Protein 9QJZ (pdb70)

Organism: Homo sapiens (NCBI:txid9606)

Nearest PDB structures (foldseek):
  3twx-assembly1_A  TM=1.002E+00  e=2.783E-23  Homo sapiens
  3twr-assembly4_D  TM=9.980E-01  e=2.783E-23  Homo sapiens
  3twq-assembly1_A  TM=9.779E-01  e=4.372E-23  Homo sapiens
  3twt-assembly2_B  TM=1.003E+00  e=2.180E-22  Homo sapiens
  5gp7-assembly1_A  TM=9.920E-01  e=3.927E-17  Homo sapiens

Sequence (334 aa):
NSEADRQLLEAAKAGDVETVKKLCTVQSVNCRDIEGRQSTPLHFAAGYNRVSVVEYLLQHGADVHAKDKGGLVPLHNACSYGHYEVAELLVKHGAVVNVADLWKFTPLHEAAAKGKYEICKLLLQHGADPTKKNRDGNTPLDLVKDGDTDIQDLLRRGDAALSEADRQLLEAAKAGDVETVKKLCTVQSVNCRDIEGRQSTPLHFAAGYNRVSVVEYLLQQHGADVHAKDKGGLVPLHNACSYGHYEVAELLVKHGAVVNVADLWKFTPLHEAAAKGKYEICKLLLQHGADPTKKNRDGNTPLDLVKDGDTDIQDLLRTQRGEPEGGQRGEPEGGQ

B-factor: mean 39.59, std 13.88, range [14.15, 113.97]

Secondary structure (DSSP, 8-state):
--HHHHHHHHHHHHT-HHHHHHH--TTTTT---TTTT---HHHHHHHTT-HHHHHHHHHTT--TT---TTS--HHHHHHHTT-HHHHHHHHHTT--TT---TT---HHHHHHHHT-HHHHHHHHHTT--TT---TTS--TGGGPPTT-HHHHHHHHTPPP-/-HHHHHHHHHHHHT-HHHHHHH--TTTTT---TTTT---HHHHHHHTT-HHHHHHHHHTT--TT---TTS--HHHHHHHTT-HHHHHHHHHTT--TT---TT---HHHHHHHHT-HHHHHHHHHTT--TT---TTS--HHHHPPTT-HHHHHHT-/------S--/-----S---

Solvent-accessible surface area: 14772 Å² total

Structure (mmCIF, N/CA/C/O backbone):
data_9QJZ
#
_entry.id   9QJZ
#
_cell.length_a   118.957
_cell.length_b   118.957
_cell.length_c   48.322
_cell.angle_alpha   90.000
_cell.angle_beta   90.000
_cell.angle_gamma   120.000
#
_symmetry.space_group_name_H-M   'P 65'
#
loop_
_entity.id
_entity.type
_entity.pdbx_description
1 polymer 'Poly [ADP-ribose] polymerase tankyrase-2'
2 polymer 'Mediator of DNA damage checkpoint protein 1'
3 water water
#
loop_
_atom_site.group_PDB
_atom_site.id
_atom_site.type_symbol
_atom_site.label_atom_id
_atom_site.label_alt_id
_atom_site.label_comp_id
_atom_site.label_asym_id
_atom_site.label_entity_id
_atom_site.label_seq_id
_atom_site.pdbx_PDB_ins_code
_atom_site.Cartn_x
_atom_site.Cartn_y
_atom_site.Cartn_z
_atom_site.occupancy
_atom_site.B_iso_or_equiv
_atom_site.auth_seq_id
_atom_site.auth_comp_id
_atom_site.auth_asym_id
_atom_site.auth_atom_id
_atom_site.pdbx_PDB_model_num
ATOM 1 N N . ASN A 1 7 ? -36.66107 8.75553 -8.97869 1.000 70.50399 489 ASN A N 1
ATOM 2 C CA . ASN A 1 7 ? -36.72905 7.43567 -8.35236 1.000 84.81538 489 ASN A CA 1
ATOM 3 C C . ASN A 1 7 ? -37.47092 6.44984 -9.26665 1.000 75.98290 489 ASN A C 1
ATOM 4 O O . ASN A 1 7 ? -37.12087 6.32574 -10.44469 1.000 77.95822 489 ASN A O 1
ATOM 9 N N . SER A 1 8 ? -38.48349 5.76137 -8.73320 1.000 66.84827 490 SER A N 1
ATOM 10 C CA . SER A 1 8 ? -39.19147 4.73388 -9.48792 1.000 46.70760 490 SER A CA 1
ATOM 11 C C . SER A 1 8 ? -39.82116 5.31529 -10.75654 1.000 59.73234 490 SER A C 1
ATOM 12 O O . SER A 1 8 ? -40.01240 6.52800 -10.89507 1.000 60.24136 490 SER A O 1
ATOM 15 N N . GLU A 1 9 ? -40.16615 4.41966 -11.68660 1.000 49.03153 491 GLU A N 1
ATOM 16 C CA . GLU A 1 9 ? -40.63299 4.85821 -12.99872 1.000 45.47794 491 GLU A CA 1
ATOM 17 C C . GLU A 1 9 ? -42.03582 5.44672 -12.92519 1.000 42.36271 491 GLU A C 1
ATOM 18 O O . GLU A 1 9 ? -42.28599 6.53748 -13.45018 1.000 38.63284 491 GLU A O 1
ATOM 21 N N . ALA A 1 10 ? -42.97322 4.73175 -12.29833 1.000 47.45719 492 ALA A N 1
ATOM 22 C CA . ALA A 1 10 ? -44.34250 5.23187 -12.20531 1.000 42.93481 492 ALA A CA 1
ATOM 23 C C . ALA A 1 10 ? -44.45085 6.46589 -11.31682 1.000 44.54360 492 ALA A C 1
ATOM 24 O O . ALA A 1 10 ? -45.40131 7.24365 -11.46319 1.000 50.65126 492 ALA A O 1
ATOM 26 N N . ASP A 1 11 ? -43.50064 6.67355 -10.40792 1.000 34.32124 493 ASP A N 1
ATOM 27 C CA . ASP A 1 11 ? -43.54933 7.87574 -9.58683 1.000 44.28389 493 ASP A CA 1
ATOM 28 C C . ASP A 1 11 ? -43.11148 9.09928 -10.38511 1.000 39.70786 493 ASP A C 1
ATOM 29 O O . ASP A 1 11 ? -43.73137 10.16225 -10.27995 1.000 39.20796 493 ASP A O 1
ATOM 34 N N . ARG A 1 12 ? -42.05234 8.96342 -11.18975 1.000 45.21514 494 ARG A N 1
ATOM 35 C CA . ARG A 1 12 ? -41.60817 10.05391 -12.05761 1.000 32.41346 494 ARG A CA 1
ATOM 36 C C . ARG A 1 12 ? -42.69062 10.45109 -13.05631 1.000 39.83686 494 ARG A C 1
ATOM 37 O O . ARG A 1 12 ? -42.87523 11.63966 -13.34788 1.000 43.33921 494 ARG A O 1
ATOM 45 N N . GLN A 1 13 ? -43.39455 9.46491 -13.61814 1.000 37.79985 495 GLN A N 1
ATOM 46 C CA . GLN A 1 13 ? -44.43297 9.76102 -14.59684 1.000 33.55936 495 GLN A CA 1
ATOM 47 C C . GLN A 1 13 ? -45.63467 10.42042 -13.94090 1.000 38.99578 495 GLN A C 1
ATOM 48 O O . GLN A 1 13 ? -46.29603 11.26191 -14.56362 1.000 35.80265 495 GLN A O 1
ATOM 54 N N . LEU A 1 14 ? -45.93235 10.04300 -12.69102 1.000 36.47868 496 LEU A N 1
ATOM 55 C CA . LEU A 1 14 ? -47.01019 10.69045 -11.95197 1.000 32.56607 496 LEU A CA 1
ATOM 56 C C . LEU A 1 14 ? -46.65192 12.13921 -11.65663 1.000 30.14932 496 LEU A C 1
ATOM 57 O O . LEU A 1 14 ? -47.48285 13.03327 -11.82403 1.000 26.49759 496 LEU A O 1
ATOM 62 N N . LEU A 1 15 ? -45.41126 12.38132 -11.22184 1.000 28.98069 497 LEU A N 1
ATOM 63 C CA . LEU A 1 15 ? -44.93122 13.74074 -10.99453 1.000 32.00663 497 LEU A CA 1
ATOM 64 C C . LEU A 1 15 ? -44.96779 14.56482 -12.27257 1.000 39.70494 497 LEU A C 1
ATOM 65 O O . LEU A 1 15 ? -45.35855 15.74150 -12.25595 1.000 35.90090 497 LEU A O 1
ATOM 70 N N . GLU A 1 16 ? -44.57437 13.96053 -13.39558 1.000 35.30508 498 GLU A N 1
ATOM 71 C CA . GLU A 1 16 ? -44.56806 14.69063 -14.65515 1.000 33.02851 498 GLU A CA 1
ATOM 72 C C . GLU A 1 16 ? -45.98454 14.92928 -15.15598 1.000 32.56033 498 GLU A C 1
ATOM 73 O O . GLU A 1 16 ? -46.28899 15.99941 -15.69777 1.000 32.27520 498 GLU A O 1
ATOM 79 N N . ALA A 1 17 ? -46.86595 13.94735 -14.97799 1.000 30.97549 499 ALA A N 1
ATOM 80 C CA . ALA A 1 17 ? -48.24943 14.12726 -15.39029 1.000 29.53484 499 ALA A CA 1
ATOM 81 C C . ALA A 1 17 ? -48.94109 15.19195 -14.55210 1.000 36.21815 499 ALA A C 1
ATOM 82 O O . ALA A 1 17 ? -49.80716 15.91338 -15.05882 1.000 32.64433 499 ALA A O 1
ATOM 84 N N . ALA A 1 18 ? -48.57681 15.30274 -13.27097 1.000 36.19527 500 ALA A N 1
ATOM 85 C CA . ALA A 1 18 ? -49.12632 16.36582 -12.43853 1.000 29.77188 500 ALA A CA 1
ATOM 86 C C . ALA A 1 18 ? -48.65241 17.73372 -12.91073 1.000 31.73511 500 ALA A C 1
ATOM 87 O O . ALA A 1 18 ? -49.45609 18.66320 -13.04779 1.000 35.68739 500 ALA A O 1
ATOM 89 N N . LYS A 1 19 ? -47.35844 17.85880 -13.20791 1.000 30.13768 501 LYS A N 1
ATOM 90 C CA . LYS A 1 19 ? -46.82355 19.11531 -13.71992 1.000 30.34642 501 LYS A CA 1
ATOM 91 C C . LYS A 1 19 ? -47.50924 19.52089 -15.01421 1.000 37.77660 501 LYS A C 1
ATOM 92 O O . LYS A 1 19 ? -47.86624 20.69177 -15.20037 1.000 33.49800 501 LYS A O 1
ATOM 98 N N . ALA A 1 20 ? -47.76303 18.55380 -15.89021 1.000 37.65719 502 ALA A N 1
ATOM 99 C CA . ALA A 1 20 ? -48.28524 18.83335 -17.21618 1.000 28.30664 502 ALA A CA 1
ATOM 100 C C . ALA A 1 20 ? -49.79541 19.01093 -17.23990 1.000 33.09240 502 ALA A C 1
ATOM 101 O O . ALA A 1 20 ? -50.34048 19.37413 -18.29016 1.000 31.66806 502 ALA A O 1
ATOM 103 N N . GLY A 1 21 ? -50.48482 18.75797 -16.12688 1.000 34.96540 503 GLY A N 1
ATOM 104 C CA . GLY A 1 21 ? -51.93525 18.80737 -16.14015 1.000 29.81431 503 GLY A CA 1
ATOM 105 C C . GLY A 1 21 ? -52.58584 17.63603 -16.84797 1.000 39.28901 503 GLY A C 1
ATOM 106 O O . GLY A 1 21 ? -53.77017 17.70900 -17.19795 1.000 29.77071 503 GLY A O 1
ATOM 107 N N . ASP A 1 22 ? -51.83956 16.54664 -17.05459 1.000 36.85031 504 ASP A N 1
ATOM 108 C CA . ASP A 1 22 ? -52.31433 15.35441 -17.75770 1.000 29.04319 504 ASP A CA 1
ATOM 109 C C . ASP A 1 22 ? -53.12720 14.50341 -16.78738 1.000 32.86631 504 ASP A C 1
ATOM 110 O O . ASP A 1 22 ? -52.67708 13.46637 -16.29272 1.000 38.72155 504 ASP A O 1
ATOM 115 N N . VAL A 1 23 ? -54.37253 14.92922 -16.55894 1.000 30.84227 505 VAL A N 1
ATOM 116 C CA . VAL A 1 23 ? -55.19585 14.32524 -15.51203 1.000 28.48997 505 VAL A CA 1
ATOM 117 C C . VAL A 1 23 ? -55.43838 12.83701 -15.78298 1.000 29.34739 505 VAL A C 1
ATOM 118 O O . VAL A 1 23 ? -55.51121 12.02941 -14.84906 1.000 36.33913 505 VAL A O 1
ATOM 122 N N . GLU A 1 24 ? -55.57772 12.44252 -17.05149 1.000 34.22455 506 GLU A N 1
ATOM 123 C CA . GLU A 1 24 ? -55.90216 11.04177 -17.32560 1.000 33.06844 506 GLU A CA 1
ATOM 124 C C . GLU A 1 24 ? -54.77504 10.12124 -16.87560 1.000 28.55878 506 GLU A C 1
ATOM 125 O O . GLU A 1 24 ? -55.02428 9.08374 -16.24983 1.000 33.51990 506 GLU A O 1
ATOM 131 N N . THR A 1 25 ? -53.52759 10.48614 -17.17316 1.000 26.04653 507 THR A N 1
ATOM 132 C CA . THR A 1 25 ? -52.40520 9.67906 -16.70668 1.000 32.55553 507 THR A CA 1
ATOM 133 C C . THR A 1 25 ? -52.28198 9.70511 -15.18975 1.000 34.00478 507 THR A C 1
ATOM 134 O O . THR A 1 25 ? -51.94429 8.68020 -14.58443 1.000 26.36123 507 THR A O 1
ATOM 138 N N . VAL A 1 26 ? -52.58771 10.84168 -14.55616 1.000 28.06102 508 VAL A N 1
ATOM 139 C CA . VAL A 1 26 ? -52.63387 10.87369 -13.10083 1.000 21.14218 508 VAL A CA 1
ATOM 140 C C . VAL A 1 26 ? -53.64521 9.86308 -12.58213 1.000 26.30070 508 VAL A C 1
ATOM 141 O O . VAL A 1 26 ? -53.35442 9.08353 -11.66625 1.000 23.69902 508 VAL A O 1
ATOM 145 N N . LYS A 1 27 ? -54.83481 9.82991 -13.18062 1.000 22.30141 509 LYS A N 1
ATOM 146 C CA . LYS A 1 27 ? -55.83557 8.88508 -12.70578 1.000 25.97157 509 LYS A CA 1
ATOM 147 C C . LYS A 1 27 ? -55.37734 7.44589 -12.88092 1.000 28.21882 509 LYS A C 1
ATOM 148 O O . LYS A 1 27 ? -55.80631 6.56827 -12.12679 1.000 37.21062 509 LYS A O 1
ATOM 154 N N . LYS A 1 28 ? -54.49174 7.17932 -13.83954 1.000 31.97616 510 LYS A N 1
ATOM 155 C CA . LYS A 1 28 ? -54.05960 5.80298 -14.05813 1.000 47.00057 510 LYS A CA 1
ATOM 156 C C . LYS A 1 28 ? -52.86716 5.39905 -13.20358 1.000 36.98889 510 LYS A C 1
ATOM 157 O O . LYS A 1 28 ? -52.71128 4.20649 -12.91555 1.000 34.60883 510 LYS A O 1
ATOM 163 N N . LEU A 1 29 ? -52.05124 6.35306 -12.75474 1.000 33.72169 511 LEU A N 1
ATOM 164 C CA . LEU A 1 29 ? -50.86101 6.03117 -11.98311 1.000 36.17920 511 LEU A CA 1
ATOM 165 C C . LEU A 1 29 ? -51.01568 6.31215 -10.49912 1.000 30.43449 511 LEU A C 1
ATOM 166 O O . LEU A 1 29 ? -50.14821 5.91025 -9.71420 1.000 38.83172 511 LEU A O 1
ATOM 171 N N . CYS A 1 30 ? -52.08476 6.98667 -10.09637 1.000 37.35456 512 CYS A N 1
ATOM 172 C CA . CYS A 1 30 ? -52.23028 7.43265 -8.72173 1.000 28.09453 512 CYS A CA 1
ATOM 173 C C . CYS A 1 30 ? -52.74934 6.29877 -7.84984 1.000 34.74026 512 CYS A C 1
ATOM 174 O O . CYS A 1 30 ? -53.86678 5.81130 -8.05123 1.000 39.40438 512 CYS A O 1
ATOM 177 N N . THR A 1 31 ? -51.92829 5.87883 -6.89403 1.000 36.91704 513 THR A N 1
ATOM 178 C CA . THR A 1 31 ? -52.27904 4.91160 -5.87048 1.000 38.36374 513 THR A CA 1
ATOM 179 C C . THR A 1 31 ? -52.04118 5.52583 -4.49440 1.000 42.52700 513 THR A C 1
ATOM 180 O O . THR A 1 31 ? -51.48073 6.61592 -4.35954 1.000 40.92017 513 THR A O 1
ATOM 184 N N . VAL A 1 32 ? -52.44766 4.78582 -3.45960 1.000 38.76037 514 VAL A N 1
ATOM 185 C CA . VAL A 1 32 ? -52.22721 5.22874 -2.08806 1.000 35.48788 514 VAL A CA 1
ATOM 186 C C . VAL A 1 32 ? -50.73407 5.35755 -1.80678 1.000 37.96087 514 VAL A C 1
ATOM 187 O O . VAL A 1 32 ? -50.30239 6.21408 -1.02397 1.000 37.05518 514 VAL A O 1
ATOM 191 N N . GLN A 1 33 ? -49.92165 4.52897 -2.45234 1.000 36.13566 515 GLN A N 1
ATOM 192 C CA . GLN A 1 33 ? -48.48911 4.54577 -2.21624 1.000 33.10468 515 GLN A CA 1
ATOM 193 C C . GLN A 1 33 ? -47.79188 5.68700 -2.94276 1.000 46.38324 515 GLN A C 1
ATOM 194 O O . GLN A 1 33 ? -46.70487 6.09735 -2.52189 1.000 48.93101 515 GLN A O 1
ATOM 200 N N . SER A 1 34 ? -48.39199 6.22531 -4.00915 1.000 31.78751 516 SER A N 1
ATOM 201 C CA . SER A 1 34 ? -47.70723 7.19874 -4.84729 1.000 37.09060 516 SER A CA 1
ATOM 202 C C . SER A 1 34 ? -48.29227 8.60562 -4.77414 1.000 38.27928 516 SER A C 1
ATOM 203 O O . SER A 1 34 ? -47.65221 9.54837 -5.26124 1.000 32.97932 516 SER A O 1
ATOM 206 N N . VAL A 1 35 ? -49.47364 8.78336 -4.17553 1.000 33.19904 517 VAL A N 1
ATOM 207 C CA . VAL A 1 35 ? -50.13191 10.08550 -4.23681 1.000 34.31560 517 VAL A CA 1
ATOM 208 C C . VAL A 1 35 ? -49.29046 11.16246 -3.55974 1.000 30.45021 517 VAL A C 1
ATOM 209 O O . VAL A 1 35 ? -49.35085 12.33619 -3.94474 1.000 26.19546 517 VAL A O 1
ATOM 213 N N . ASN A 1 36 ? -48.48002 10.78982 -2.56618 1.000 27.67448 518 ASN A N 1
ATOM 214 C CA . ASN A 1 36 ? -47.63212 11.73126 -1.84142 1.000 28.34976 518 ASN A CA 1
ATOM 215 C C . ASN A 1 36 ? -46.14241 11.46640 -2.04562 1.000 34.26561 518 ASN A C 1
ATOM 216 O O . ASN A 1 36 ? -45.32896 11.80925 -1.18602 1.000 29.27692 518 ASN A O 1
ATOM 221 N N . CYS A 1 37 ? -45.77523 10.88391 -3.18614 1.000 31.03652 519 CYS A N 1
ATOM 222 C CA . CYS A 1 37 ? -44.38073 10.58539 -3.48992 1.000 29.62518 519 CYS A CA 1
ATOM 223 C C . CYS A 1 37 ? -43.59111 11.86066 -3.77604 1.000 36.15909 519 CYS A C 1
ATOM 224 O O . CYS A 1 37 ? -44.08029 12.77653 -4.44457 1.000 42.94917 519 CYS A O 1
ATOM 227 N N . ARG A 1 38 ? -42.35009 11.90082 -3.28864 1.000 36.81031 520 ARG A N 1
ATOM 228 C CA . ARG A 1 38 ? -41.47142 13.05744 -3.41006 1.000 35.45477 520 ARG A CA 1
ATOM 229 C C . ARG A 1 38 ? -40.52255 12.88755 -4.59124 1.000 35.48845 520 ARG A C 1
ATOM 230 O O . ARG A 1 38 ? -40.14120 11.77207 -4.94670 1.000 42.27943 520 ARG A O 1
ATOM 238 N N . ASP A 1 39 ? -40.11885 14.01297 -5.17774 1.000 44.10212 521 ASP A N 1
ATOM 239 C CA . ASP A 1 39 ? -39.27926 14.02106 -6.37454 1.000 37.29532 521 ASP A CA 1
ATOM 240 C C . ASP A 1 39 ? -37.83053 14.07082 -5.91317 1.000 45.00998 521 ASP A C 1
ATOM 241 O O . ASP A 1 39 ? -37.33497 15.11721 -5.49128 1.000 50.85863 521 ASP A O 1
ATOM 246 N N . ILE A 1 40 ? -37.15242 12.92757 -5.98212 1.000 43.71573 522 ILE A N 1
ATOM 247 C CA . ILE A 1 40 ? -35.78917 12.83633 -5.47763 1.000 51.38628 522 ILE A CA 1
ATOM 248 C C . ILE A 1 40 ? -34.83059 13.71382 -6.27819 1.000 47.54870 522 ILE A C 1
ATOM 249 O O . ILE A 1 40 ? -33.88655 14.28127 -5.71581 1.000 53.25953 522 ILE A O 1
ATOM 254 N N . GLU A 1 41 ? -35.05004 13.86334 -7.58589 1.000 56.68690 523 GLU A N 1
ATOM 255 C CA . GLU A 1 41 ? -34.10891 14.58556 -8.43836 1.000 62.46623 523 GLU A CA 1
ATOM 256 C C . GLU A 1 41 ? -34.39606 16.08400 -8.51189 1.000 55.30877 523 GLU A C 1
ATOM 257 O O . GLU A 1 41 ? -34.00972 16.73384 -9.49327 1.000 62.79414 523 GLU A O 1
ATOM 263 N N . GLY A 1 42 ? -35.04337 16.65541 -7.49480 1.000 55.86840 524 GLY A N 1
ATOM 264 C CA . GLY A 1 42 ? -35.30570 18.08322 -7.47108 1.000 45.83451 524 GLY A CA 1
ATOM 265 C C . GLY A 1 42 ? -35.29135 18.64918 -6.06666 1.000 55.18615 524 GLY A C 1
ATOM 266 O O . GLY A 1 42 ? -34.37167 18.36179 -5.29339 1.000 52.71850 524 GLY A O 1
ATOM 267 N N . ARG A 1 43 ? -36.28734 19.47172 -5.72493 1.000 51.36550 525 ARG A N 1
ATOM 268 C CA . ARG A 1 43 ? -36.46547 19.95243 -4.35923 1.000 41.87160 525 ARG A CA 1
ATOM 269 C C . ARG A 1 43 ? -37.46317 19.09721 -3.57227 1.000 48.71478 525 ARG A C 1
ATOM 270 O O . ARG A 1 43 ? -38.07876 19.57626 -2.61200 1.000 39.04367 525 ARG A O 1
ATOM 278 N N . GLN A 1 44 ? -37.62417 17.83021 -3.96297 1.000 37.87838 526 GLN A N 1
ATOM 279 C CA . GLN A 1 44 ? -38.46527 16.86366 -3.24896 1.000 34.63717 526 GLN A CA 1
ATOM 280 C C . GLN A 1 44 ? -39.92985 17.28929 -3.18113 1.000 37.08902 526 GLN A C 1
ATOM 281 O O . GLN A 1 44 ? -40.60743 17.06102 -2.17682 1.000 41.59024 526 GLN A O 1
ATOM 287 N N . SER A 1 45 ? -40.42684 17.89402 -4.26019 1.000 40.85517 527 SER A N 1
ATOM 288 C CA . SER A 1 45 ? -41.83616 18.25967 -4.35025 1.000 29.15791 527 SER A CA 1
ATOM 289 C C . SER A 1 45 ? -42.70753 17.01844 -4.53324 1.000 34.60606 527 SER A C 1
ATOM 290 O O . SER A 1 45 ? -42.28068 16.01138 -5.10795 1.000 29.16915 527 SER A O 1
ATOM 293 N N . THR A 1 46 ? -43.94335 17.09903 -4.04411 1.000 32.31876 528 THR A N 1
ATOM 294 C CA . THR A 1 46 ? -44.94035 16.05873 -4.26509 1.000 22.56997 528 THR A CA 1
ATOM 295 C C . THR A 1 46 ? -45.78079 16.40747 -5.48284 1.000 20.10488 528 THR A C 1
ATOM 296 O O . THR A 1 46 ? -45.69937 17.52433 -6.01204 1.000 21.44318 528 THR A O 1
ATOM 300 N N . PRO A 1 47 ? -46.59212 15.46365 -5.98711 1.000 27.29171 529 PRO A N 1
ATOM 301 C CA . PRO A 1 47 ? -47.46154 15.81184 -7.12561 1.000 19.81367 529 PRO A CA 1
ATOM 302 C C . PRO A 1 47 ? -48.31700 17.03228 -6.86694 1.000 22.46980 529 PRO A C 1
ATOM 303 O O . PRO A 1 47 ? -48.54162 17.83240 -7.78281 1.000 30.59753 529 PRO A O 1
ATOM 307 N N . LEU A 1 48 ? -48.78485 17.20717 -5.62844 1.000 24.44080 530 LEU A N 1
ATOM 308 C CA . LEU A 1 48 ? -49.60298 18.36769 -5.30049 1.000 24.87992 530 LEU A CA 1
ATOM 309 C C . LEU A 1 48 ? -48.80470 19.66311 -5.38746 1.000 28.00304 530 LEU A C 1
ATOM 310 O O . LEU A 1 48 ? -49.37366 20.70812 -5.72080 1.000 23.68824 530 LEU A O 1
ATOM 315 N N . HIS A 1 49 ? -47.49550 19.62159 -5.11074 1.000 21.42753 531 HIS A N 1
ATOM 316 C CA . HIS A 1 49 ? -46.66842 20.81116 -5.30936 1.000 27.21057 531 HIS A CA 1
ATOM 317 C C . HIS A 1 49 ? -46.65705 21.21393 -6.77638 1.000 30.63737 531 HIS A C 1
ATOM 318 O O . HIS A 1 49 ? -46.80775 22.39590 -7.11384 1.000 30.65352 531 HIS A O 1
ATOM 325 N N . PHE A 1 50 ? -46.44155 20.23966 -7.66428 1.000 25.85337 532 PHE A N 1
ATOM 326 C CA . PHE A 1 50 ? -46.37590 20.53189 -9.08946 1.000 24.78226 532 PHE A CA 1
ATOM 327 C C . PHE A 1 50 ? -47.71544 21.01816 -9.61609 1.000 28.24198 532 PHE A C 1
ATOM 328 O O . PHE A 1 50 ? -47.79129 22.06156 -10.27211 1.000 29.56977 532 PHE A O 1
ATOM 336 N N . ALA A 1 51 ? -48.78791 20.27878 -9.33792 1.000 23.20135 533 ALA A N 1
ATOM 337 C CA . ALA A 1 51 ? -50.08905 20.68724 -9.84528 1.000 23.53259 533 ALA A CA 1
ATOM 338 C C . ALA A 1 51 ? -50.47995 22.06754 -9.32220 1.000 32.37249 533 ALA A C 1
ATOM 339 O O . ALA A 1 51 ? -51.10154 22.85712 -10.04587 1.000 29.33560 533 ALA A O 1
ATOM 341 N N . ALA A 1 52 ? -50.08904 22.39350 -8.08626 1.000 27.53015 534 ALA A N 1
ATOM 342 C CA . ALA A 1 52 ? -50.43563 23.69376 -7.51249 1.000 30.48852 534 ALA A CA 1
ATOM 343 C C . ALA A 1 52 ? -49.60378 24.81996 -8.11895 1.000 32.86372 534 ALA A C 1
ATOM 344 O O . ALA A 1 52 ? -50.12468 25.91481 -8.36737 1.000 26.41983 534 ALA A O 1
ATOM 346 N N . GLY A 1 53 ? -48.30654 24.58198 -8.33778 1.000 25.57098 535 GLY A N 1
ATOM 347 C CA . GLY A 1 53 ? -47.45452 25.61253 -8.90500 1.000 21.15673 535 GLY A CA 1
ATOM 348 C C . GLY A 1 53 ? -47.75039 25.90728 -10.36272 1.000 35.84054 535 GLY A C 1
ATOM 349 O O . GLY A 1 53 ? -47.55922 27.03773 -10.82404 1.000 27.03360 535 GLY A O 1
ATOM 350 N N . TYR A 1 54 ? -48.23657 24.91404 -11.10192 1.000 25.45543 536 TYR A N 1
ATOM 351 C CA . TYR A 1 54 ? -48.50207 25.06153 -12.52476 1.000 29.24301 536 TYR A CA 1
ATOM 352 C C . TYR A 1 54 ? -49.98078 25.24211 -12.84151 1.000 23.63056 536 TYR A C 1
ATOM 353 O O . TYR A 1 54 ? -50.37425 25.10477 -14.00012 1.000 37.44760 536 TYR A O 1
ATOM 362 N N . ASN A 1 55 ? -50.80298 25.53465 -11.84126 1.000 25.26854 537 ASN A N 1
ATOM 363 C CA . ASN A 1 55 ? -52.19818 25.90805 -12.05781 1.000 35.09452 537 ASN A CA 1
ATOM 364 C C . ASN A 1 55 ? -52.98146 24.79032 -12.73765 1.000 32.47768 537 ASN A C 1
ATOM 365 O O . ASN A 1 55 ? -53.76757 25.03786 -13.65468 1.000 28.92776 537 ASN A O 1
ATOM 370 N N . ARG A 1 56 ? -52.76276 23.54876 -12.28307 1.000 27.17755 538 ARG A N 1
ATOM 371 C CA . ARG A 1 56 ? -53.48642 22.38054 -12.79842 1.000 25.38254 538 ARG A CA 1
ATOM 372 C C . ARG A 1 56 ? -54.66882 22.09470 -11.87913 1.000 29.19703 538 ARG A C 1
ATOM 373 O O . ARG A 1 56 ? -54.66500 21.14809 -11.08717 1.000 25.27743 538 ARG A O 1
ATOM 381 N N . VAL A 1 57 ? -55.71025 22.92278 -12.01073 1.000 33.70405 539 VAL A N 1
ATOM 382 C CA . VAL A 1 57 ? -56.81727 22.88734 -11.05392 1.000 23.58548 539 VAL A CA 1
ATOM 383 C C . VAL A 1 57 ? -57.45950 21.50699 -11.01100 1.000 30.14058 539 VAL A C 1
ATOM 384 O O . VAL A 1 57 ? -57.75363 20.98040 -9.92881 1.000 33.87735 539 VAL A O 1
ATOM 388 N N . SER A 1 58 ? -57.66831 20.88576 -12.17729 1.000 27.83078 540 SER A N 1
ATOM 389 C CA . SER A 1 58 ? -58.33861 19.58471 -12.19618 1.000 32.30756 540 SER A CA 1
ATOM 390 C C . SER A 1 58 ? -57.48458 18.51608 -11.52413 1.000 29.96261 540 SER A C 1
ATOM 391 O O . SER A 1 58 ? -58.01281 17.62121 -10.85835 1.000 24.76088 540 SER A O 1
ATOM 394 N N . VAL A 1 59 ? -56.16230 18.58239 -11.69527 1.000 30.18221 541 VAL A N 1
ATOM 395 C CA . VAL A 1 59 ? -55.29659 17.63355 -11.00702 1.000 29.77603 541 VAL A CA 1
ATOM 396 C C . VAL A 1 59 ? -55.27170 17.91623 -9.50716 1.000 30.52516 541 VAL A C 1
ATOM 397 O O . VAL A 1 59 ? -55.29111 16.98395 -8.69292 1.000 23.64102 541 VAL A O 1
ATOM 401 N N . VAL A 1 60 ? -55.25765 19.19976 -9.11689 1.000 28.88938 542 VAL A N 1
ATOM 402 C CA . VAL A 1 60 ? -55.27934 19.55728 -7.69781 1.000 15.84074 542 VAL A CA 1
ATOM 403 C C . VAL A 1 60 ? -56.52350 18.99639 -7.03312 1.000 21.41288 542 VAL A C 1
ATOM 404 O O . VAL A 1 60 ? -56.44751 18.37439 -5.96617 1.000 29.90156 542 VAL A O 1
ATOM 408 N N . GLU A 1 61 ? -57.68877 19.21320 -7.65079 1.000 22.35755 543 GLU A N 1
ATOM 409 C CA . GLU A 1 61 ? -58.93476 18.66127 -7.12066 1.000 22.44146 543 GLU A CA 1
ATOM 410 C C . GLU A 1 61 ? -58.86361 17.14502 -7.01029 1.000 23.84971 543 GLU A C 1
ATOM 411 O O . GLU A 1 61 ? -59.28250 16.57229 -5.99934 1.000 27.02909 543 GLU A O 1
ATOM 417 N N . TYR A 1 62 ? -58.35170 16.47421 -8.04850 1.000 30.74752 544 TYR A N 1
ATOM 418 C CA . TYR A 1 62 ? -58.25689 15.01678 -8.00958 1.000 26.49468 544 TYR A CA 1
ATOM 419 C C . TYR A 1 62 ? -57.35203 14.55156 -6.87863 1.000 21.89556 544 TYR A C 1
ATOM 420 O O . TYR A 1 62 ? -57.70779 13.63632 -6.12659 1.000 36.16870 544 TYR A O 1
ATOM 429 N N . LEU A 1 63 ? -56.17313 15.17048 -6.74348 1.000 24.69086 545 LEU A N 1
ATOM 430 C CA . LEU A 1 63 ? -55.20836 14.72418 -5.74010 1.000 28.34625 545 LEU A CA 1
ATOM 431 C C . LEU A 1 63 ? -55.75574 14.89547 -4.33138 1.000 22.25324 545 LEU A C 1
ATOM 432 O O . LEU A 1 63 ? -55.70793 13.97047 -3.51943 1.000 23.54820 545 LEU A O 1
ATOM 437 N N . LEU A 1 64 ? -56.30159 16.06906 -4.03176 1.000 27.50226 546 LEU A N 1
ATOM 438 C CA . LEU A 1 64 ? -56.84281 16.30245 -2.70274 1.000 28.67014 546 LEU A CA 1
ATOM 439 C C . LEU A 1 64 ? -57.92762 15.28923 -2.37687 1.000 35.21576 546 LEU A C 1
ATOM 440 O O . LEU A 1 64 ? -58.00034 14.78352 -1.25107 1.000 34.47474 546 LEU A O 1
ATOM 445 N N . GLN A 1 65 ? -58.75886 14.95386 -3.36137 1.000 31.72307 547 GLN A N 1
ATOM 446 C CA . GLN A 1 65 ? -59.82068 13.98905 -3.11725 1.000 36.49522 547 GLN A CA 1
ATOM 447 C C . GLN A 1 65 ? -59.25822 12.60754 -2.81432 1.000 33.49575 547 GLN A C 1
ATOM 448 O O . GLN A 1 65 ? -59.85425 11.85781 -2.03517 1.000 30.96492 547 GLN A O 1
ATOM 454 N N . HIS A 1 66 ? -58.10775 12.26265 -3.39632 1.000 27.01406 548 HIS A N 1
ATOM 455 C CA . HIS A 1 66 ? -57.49536 10.95266 -3.20914 1.000 29.86108 548 HIS A CA 1
ATOM 456 C C . HIS A 1 66 ? -56.38358 10.97138 -2.17052 1.000 34.38369 548 HIS A C 1
ATOM 457 O O . HIS A 1 66 ? -55.42669 10.19461 -2.27406 1.000 38.89373 548 HIS A O 1
ATOM 464 N N . GLY A 1 67 ? -56.50130 11.83146 -1.16122 1.000 35.28404 549 GLY A N 1
ATOM 465 C CA . GLY A 1 67 ? -55.62657 11.74821 -0.01297 1.000 38.43136 549 GLY A CA 1
ATOM 466 C C . GLY A 1 67 ? -54.28057 12.41701 -0.14958 1.000 30.34247 549 GLY A C 1
ATOM 467 O O . GLY A 1 67 ? -53.35413 12.04940 0.57797 1.000 45.77637 549 GLY A O 1
ATOM 468 N N . ALA A 1 68 ? -54.12403 13.37430 -1.06172 1.000 31.22225 550 ALA A N 1
ATOM 469 C CA . ALA A 1 68 ? -52.86399 14.10229 -1.14188 1.000 20.60751 550 ALA A CA 1
ATOM 470 C C . ALA A 1 68 ? -52.70025 14.97459 0.09016 1.000 31.85038 550 ALA A C 1
ATOM 471 O O . ALA A 1 68 ? -53.66329 15.57863 0.57655 1.000 31.36605 550 ALA A O 1
ATOM 473 N N . ASP A 1 69 ? -51.46831 15.03748 0.59225 1.000 32.37650 551 ASP A N 1
ATOM 474 C CA . ASP A 1 69 ? -51.15075 15.75348 1.82362 1.000 29.26313 551 ASP A CA 1
ATOM 475 C C . ASP A 1 69 ? -51.05229 17.23539 1.50978 1.000 24.16567 551 ASP A C 1
ATOM 476 O O . ASP A 1 69 ? -50.08618 17.68402 0.88486 1.000 24.10465 551 ASP A O 1
ATOM 481 N N . VAL A 1 70 ? -52.03982 18.00342 1.96671 1.000 19.37457 552 VAL A N 1
ATOM 482 C CA . VAL A 1 70 ? -52.01616 19.43526 1.71242 1.000 28.89909 552 VAL A CA 1
ATOM 483 C C . VAL A 1 70 ? -50.89637 20.13184 2.49210 1.000 28.83593 552 VAL A C 1
ATOM 484 O O . VAL A 1 70 ? -50.50515 21.25137 2.14029 1.000 23.45937 552 VAL A O 1
ATOM 488 N N . HIS A 1 71 ? -50.32645 19.47736 3.50894 1.000 29.17097 553 HIS A N 1
ATOM 489 C CA . HIS A 1 71 ? -49.29549 20.06389 4.36043 1.000 22.06362 553 HIS A CA 1
ATOM 490 C C . HIS A 1 71 ? -47.88732 19.58389 4.01906 1.000 32.92861 553 HIS A C 1
ATOM 491 O O . HIS A 1 71 ? -46.94887 19.88542 4.76819 1.000 32.45059 553 HIS A O 1
ATOM 498 N N . ALA A 1 72 ? -47.72353 18.81888 2.93618 1.000 22.73417 554 ALA A N 1
ATOM 499 C CA . ALA A 1 72 ? -46.42848 18.22830 2.61676 1.000 27.04935 554 ALA A CA 1
ATOM 500 C C . ALA A 1 72 ? -45.38178 19.30443 2.36887 1.000 30.79828 554 ALA A C 1
ATOM 501 O O . ALA A 1 72 ? -45.61573 20.25956 1.62193 1.000 25.29955 554 ALA A O 1
ATOM 503 N N . LYS A 1 73 ? -44.21168 19.13268 2.97606 1.000 23.75320 555 LYS A N 1
ATOM 504 C CA . LYS A 1 73 ? -43.12398 20.08487 2.82948 1.000 30.25920 555 LYS A CA 1
ATOM 505 C C . LYS A 1 73 ? -42.07261 19.52618 1.88607 1.000 33.81440 555 LYS A C 1
ATOM 506 O O . LYS A 1 73 ? -41.71541 18.34873 1.97203 1.000 33.01129 555 LYS A O 1
ATOM 512 N N . ASP A 1 74 ? -41.56786 20.38156 0.99509 1.000 30.27193 556 ASP A N 1
ATOM 513 C CA . ASP A 1 74 ? -40.49103 19.99084 0.10247 1.000 28.86107 556 ASP A CA 1
ATOM 514 C C . ASP A 1 74 ? -39.16495 20.26194 0.81362 1.000 29.23357 556 ASP A C 1
ATOM 515 O O . ASP A 1 74 ? -39.14004 20.62340 1.99284 1.000 33.62098 556 ASP A O 1
ATOM 520 N N . LYS A 1 75 ? -38.04922 20.12124 0.09266 1.000 36.79695 557 LYS A N 1
ATOM 521 C CA . LYS A 1 75 ? -36.73075 20.22792 0.71417 1.000 39.52924 557 LYS A CA 1
ATOM 522 C C . LYS A 1 75 ? -36.51227 21.58391 1.37907 1.000 32.47165 557 LYS A C 1
ATOM 523 O O . LYS A 1 75 ? -35.79320 21.67376 2.37966 1.000 38.20005 557 LYS A O 1
ATOM 529 N N . GLY A 1 76 ? -37.12299 22.64115 0.85780 1.000 35.07987 558 GLY A N 1
ATOM 530 C CA . GLY A 1 76 ? -36.95777 23.94245 1.46509 1.000 34.51422 558 GLY A CA 1
ATOM 531 C C . GLY A 1 76 ? -38.01703 24.32935 2.46636 1.000 34.76965 558 GLY A C 1
ATOM 532 O O . GLY A 1 76 ? -37.98421 25.45139 2.98333 1.000 26.93481 558 GLY A O 1
ATOM 533 N N . GLY A 1 77 ? -38.94299 23.42391 2.77968 1.000 34.85396 559 GLY A N 1
ATOM 534 C CA . GLY A 1 77 ? -40.01729 23.70298 3.71459 1.000 25.01931 559 GLY A CA 1
ATOM 535 C C . GLY A 1 77 ? -41.26575 24.31665 3.10773 1.000 34.76024 559 GLY A C 1
ATOM 536 O O . GLY A 1 77 ? -42.13185 24.77744 3.85922 1.000 38.77464 559 GLY A O 1
ATOM 537 N N . LEU A 1 78 ? -41.39213 24.34462 1.77985 1.000 29.24085 560 LEU A N 1
ATOM 538 C CA . LEU A 1 78 ? -42.58726 24.90248 1.15873 1.000 33.25518 560 LEU A CA 1
ATOM 539 C C . LEU A 1 78 ? -43.70921 23.87067 1.13129 1.000 29.16898 560 LEU A C 1
ATOM 540 O O . LEU A 1 78 ? -43.46916 22.68052 0.91194 1.000 23.00211 560 LEU A O 1
ATOM 545 N N . VAL A 1 79 ? -44.93376 24.33009 1.38891 1.000 22.62685 561 VAL A N 1
ATOM 546 C CA . VAL A 1 79 ? -46.13233 23.51805 1.19943 1.000 25.50320 561 VAL A CA 1
ATOM 547 C C . VAL A 1 79 ? -46.77741 23.92738 -0.12030 1.000 24.97811 561 VAL A C 1
ATOM 548 O O . VAL A 1 79 ? -46.42704 24.97635 -0.67728 1.000 19.72004 561 VAL A O 1
ATOM 552 N N . PRO A 1 80 ? -47.69932 23.13211 -0.66573 1.000 18.72280 562 PRO A N 1
ATOM 553 C CA . PRO A 1 80 ? -48.33946 23.51867 -1.93176 1.000 17.19366 562 PRO A CA 1
ATOM 554 C C . PRO A 1 80 ? -48.96627 24.91130 -1.93582 1.000 22.62080 562 PRO A C 1
ATOM 555 O O . PRO A 1 80 ? -49.02176 25.53916 -3.00244 1.000 21.27752 562 PRO A O 1
ATOM 559 N N . LEU A 1 81 ? -49.44152 25.41979 -0.79435 1.000 23.76918 563 LEU A N 1
ATOM 560 C CA . LEU A 1 81 ? -49.99687 26.77243 -0.77325 1.000 19.59544 563 LEU A CA 1
ATOM 561 C C . LEU A 1 81 ? -48.93841 27.82120 -1.09811 1.000 20.23676 563 LEU A C 1
ATOM 562 O O . LEU A 1 81 ? -49.26143 28.86785 -1.67135 1.000 24.79002 563 LEU A O 1
ATOM 567 N N . HIS A 1 82 ? -47.67424 27.56339 -0.75630 1.000 20.15445 564 HIS A N 1
ATOM 568 C CA . HIS A 1 82 ? -46.60037 28.47088 -1.16256 1.000 28.69501 564 HIS A CA 1
ATOM 569 C C . HIS A 1 82 ? -46.50198 28.56004 -2.67908 1.000 34.67364 564 HIS A C 1
ATOM 570 O O . HIS A 1 82 ? -46.43143 29.65961 -3.25013 1.000 34.51079 564 HIS A O 1
ATOM 577 N N . ASN A 1 83 ? -46.47231 27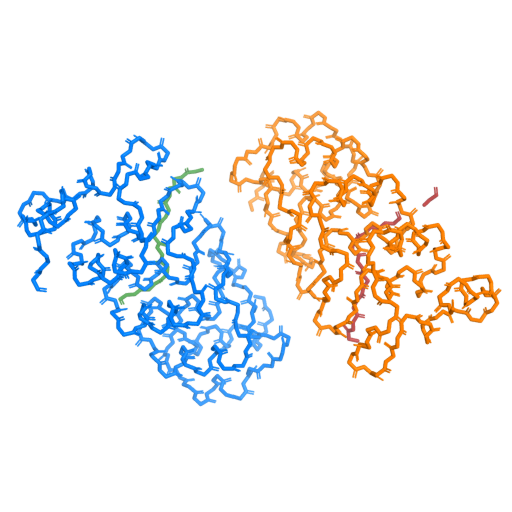.39912 -3.34699 1.000 27.36813 565 ASN A N 1
ATOM 578 C CA . ASN A 1 83 ? -46.30038 27.37171 -4.79756 1.000 21.85341 565 ASN A CA 1
ATOM 579 C C . ASN A 1 83 ? -47.43149 28.12104 -5.49202 1.000 31.04907 565 ASN A C 1
ATOM 580 O O . ASN A 1 83 ? -47.19395 28.90001 -6.42030 1.000 29.46675 565 ASN A O 1
ATOM 585 N N . ALA A 1 84 ? -48.67327 27.89507 -5.05209 1.000 23.69746 566 ALA A N 1
ATOM 586 C CA . ALA A 1 84 ? -49.81716 28.55755 -5.66958 1.000 24.08267 566 ALA A CA 1
ATOM 587 C C . ALA A 1 84 ? -49.78976 30.06485 -5.42833 1.000 29.52825 566 ALA A C 1
ATOM 588 O O . ALA A 1 84 ? -50.07713 30.85005 -6.34022 1.000 30.58963 566 ALA A O 1
ATOM 590 N N . CYS A 1 85 ? -49.44364 30.48933 -4.20645 1.000 31.65765 567 CYS A N 1
ATOM 591 C CA . CYS A 1 85 ? -49.42631 31.91509 -3.88880 1.000 30.14626 567 CYS A CA 1
ATOM 592 C C . CYS A 1 85 ? -48.30859 32.64552 -4.62055 1.000 31.40258 567 CYS A C 1
ATOM 593 O O . CYS A 1 85 ? -48.46417 33.81883 -4.97399 1.000 34.12734 567 CYS A O 1
ATOM 596 N N . SER A 1 86 ? -47.17815 31.97965 -4.84074 1.000 28.15547 568 SER A N 1
ATOM 597 C CA . SER A 1 86 ? -46.06537 32.61365 -5.52918 1.000 27.96738 568 SER A CA 1
ATOM 598 C C . SER A 1 86 ? -46.40935 32.93995 -6.98384 1.000 33.07081 568 SER A C 1
ATOM 599 O O . SER A 1 86 ? -45.92168 33.93688 -7.52823 1.000 34.40292 568 SER A O 1
ATOM 602 N N . TYR A 1 87 ? -47.23491 32.12039 -7.63854 1.000 33.81994 569 TYR A N 1
ATOM 603 C CA . TYR A 1 87 ? -47.52553 32.30174 -9.05865 1.000 26.51437 569 TYR A CA 1
ATOM 604 C C . TYR A 1 87 ? -48.93373 32.83195 -9.32475 1.000 31.29608 569 TYR A C 1
ATOM 605 O O . TYR A 1 87 ? -49.40529 32.78396 -10.46546 1.000 50.85278 569 TYR A O 1
ATOM 614 N N . GLY A 1 88 ? -49.60316 33.35976 -8.30693 1.000 26.64124 570 GLY A N 1
ATOM 615 C CA . GLY A 1 88 ? -50.86704 34.03875 -8.50273 1.000 25.69919 570 GLY A CA 1
ATOM 616 C C . GLY A 1 88 ? -52.04137 33.15243 -8.84480 1.000 37.32362 570 GLY A C 1
ATOM 617 O O . GLY A 1 88 ? -53.04312 33.64716 -9.37608 1.000 35.22107 570 GLY A O 1
ATOM 618 N N . HIS A 1 89 ? -51.97711 31.86380 -8.51355 1.000 26.13248 571 HIS A N 1
ATOM 619 C CA . HIS A 1 89 ? -53.04427 30.93055 -8.86919 1.000 29.07471 571 HIS A CA 1
ATOM 620 C C . HIS A 1 89 ? -54.11869 31.00881 -7.79442 1.000 30.92494 571 HIS A C 1
ATOM 621 O O . HIS A 1 89 ? -54.14230 30.22217 -6.84597 1.000 28.16154 571 HIS A O 1
ATOM 628 N N . TYR A 1 90 ? -55.05160 31.94639 -7.97839 1.000 30.11815 572 TYR A N 1
ATOM 629 C CA . TYR A 1 90 ? -56.06563 32.21244 -6.95946 1.000 26.04853 572 TYR A CA 1
ATOM 630 C C . TYR A 1 90 ? -56.95451 30.99480 -6.73251 1.000 28.19567 572 TYR A C 1
ATOM 631 O O . TYR A 1 90 ? -57.21733 30.60322 -5.58986 1.000 28.78185 572 TYR A O 1
ATOM 640 N N . GLU A 1 91 ? -57.44311 30.39214 -7.81504 1.000 26.32813 573 GLU A N 1
ATOM 641 C CA . GLU A 1 91 ? -58.36521 29.27217 -7.67964 1.000 27.38387 573 GLU A CA 1
ATOM 642 C C . GLU A 1 91 ? -57.69377 28.08478 -7.00569 1.000 27.59783 573 GLU A C 1
ATOM 643 O O . GLU A 1 91 ? -58.32701 27.37829 -6.21331 1.000 25.98939 573 GLU A O 1
ATOM 649 N N . VAL A 1 92 ? -56.41697 27.83562 -7.31572 1.000 22.08434 574 VAL A N 1
ATOM 650 C CA . VAL A 1 92 ? -55.70791 26.75631 -6.63706 1.000 24.16242 574 VAL A CA 1
ATOM 651 C C . VAL A 1 92 ? -55.51881 27.08902 -5.16293 1.000 26.47589 574 VAL A C 1
ATOM 652 O O . VAL A 1 92 ? -55.76538 26.25046 -4.29066 1.000 33.86144 574 VAL A O 1
ATOM 656 N N . ALA A 1 93 ? -55.12136 28.32919 -4.85620 1.000 29.66110 575 ALA A N 1
ATOM 657 C CA . ALA A 1 93 ? -54.91780 28.72216 -3.46152 1.000 26.25664 575 ALA A CA 1
ATOM 658 C C . ALA A 1 93 ? -56.21013 28.60822 -2.66839 1.000 26.18110 575 ALA A C 1
ATOM 659 O O . ALA A 1 93 ? -56.21470 28.15740 -1.51226 1.000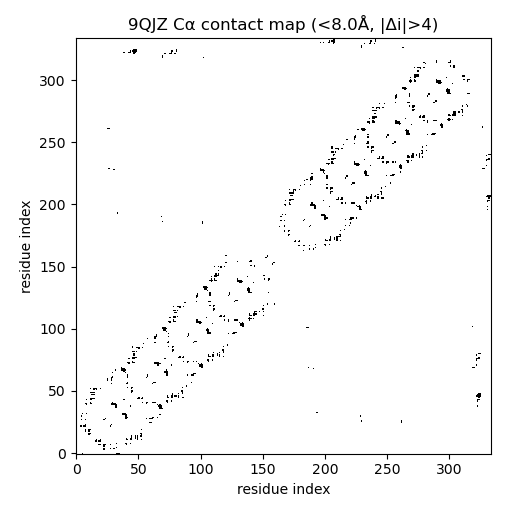 25.15038 575 ALA A O 1
ATOM 661 N N . GLU A 1 94 ? -57.31988 29.03019 -3.26489 1.000 23.43493 576 GLU A N 1
ATOM 662 C CA . GLU A 1 94 ? -58.59326 28.92374 -2.57026 1.000 29.01662 576 GLU A CA 1
ATOM 663 C C . GLU A 1 94 ? -58.98325 27.46638 -2.33222 1.000 26.91760 576 GLU A C 1
ATOM 664 O O . GLU A 1 94 ? -59.59366 27.13876 -1.30754 1.000 29.23661 576 GLU A O 1
ATOM 670 N N . LEU A 1 95 ? -58.63914 26.58284 -3.26327 1.000 26.75793 577 LEU A N 1
ATOM 671 C CA . LEU A 1 95 ? -58.91377 25.15922 -3.09907 1.000 24.39273 577 LEU A CA 1
ATOM 672 C C . LEU A 1 95 ? -58.07942 24.55580 -1.96803 1.000 32.28600 577 LEU A C 1
ATOM 673 O O . LEU A 1 95 ? -58.58052 23.75302 -1.17274 1.000 27.44532 577 LEU A O 1
ATOM 678 N N . LEU A 1 96 ? -56.79693 24.92796 -1.88491 1.000 24.88334 578 LEU A N 1
ATOM 679 C CA . LEU A 1 96 ? -55.93332 24.40359 -0.82999 1.000 29.02281 578 LEU A CA 1
ATOM 680 C C . LEU A 1 96 ? -56.39777 24.86380 0.54941 1.000 24.43690 578 LEU A C 1
ATOM 681 O O . LEU A 1 96 ? -56.44939 24.06827 1.49531 1.000 27.51576 578 LEU A O 1
ATOM 686 N N . VAL A 1 97 ? -56.73624 26.14733 0.68567 1.000 28.05826 579 VAL A N 1
ATOM 687 C CA . VAL A 1 97 ? -57.22425 26.65283 1.96684 1.000 21.20286 579 VAL A CA 1
ATOM 688 C C . VAL A 1 97 ? -58.51480 25.94348 2.35794 1.000 26.74498 579 VAL A C 1
ATOM 689 O O . VAL A 1 97 ? -58.68822 25.53122 3.50783 1.000 35.27289 579 VAL A O 1
ATOM 693 N N . LYS A 1 98 ? -59.40091 25.71809 1.38456 1.000 32.26714 580 LYS A N 1
ATOM 694 C CA . LYS A 1 98 ? -60.65622 25.00681 1.62522 1.000 28.63807 580 LYS A CA 1
ATOM 695 C C . LYS A 1 98 ? -60.41953 23.60088 2.16399 1.000 35.22821 580 LYS A C 1
ATOM 696 O O . LYS A 1 98 ? -61.23519 23.09069 2.94337 1.000 34.02498 580 LYS A O 1
ATOM 702 N N . HIS A 1 99 ? -59.30733 22.96747 1.77903 1.000 27.26673 581 HIS A N 1
ATOM 703 C CA . HIS A 1 99 ? -58.97500 21.61997 2.21929 1.000 25.07367 581 HIS A CA 1
ATOM 704 C C . HIS A 1 99 ? -57.97832 21.60541 3.36313 1.000 28.69686 581 HIS A C 1
ATOM 705 O O . HIS A 1 99 ? -57.28687 20.59963 3.54780 1.000 33.80992 581 HIS A O 1
ATOM 712 N N . GLY A 1 100 ? -57.85526 22.70341 4.10540 1.000 30.67795 582 GLY A N 1
ATOM 713 C CA . GLY A 1 100 ? -57.11390 22.69097 5.35218 1.000 24.81282 582 GLY A CA 1
ATOM 714 C C . GLY A 1 100 ? -55.69540 23.21719 5.30714 1.000 30.49127 582 GLY A C 1
ATOM 715 O O . GLY A 1 100 ? -54.96564 23.05561 6.29277 1.000 27.84791 582 GLY A O 1
ATOM 716 N N . ALA A 1 101 ? -55.27426 23.84323 4.21278 1.000 24.96328 583 ALA A N 1
ATOM 717 C CA . ALA A 1 101 ? -53.93167 24.40535 4.18529 1.000 24.76016 583 ALA A CA 1
ATOM 718 C C . ALA A 1 101 ? -53.80173 25.46720 5.27008 1.000 25.47952 583 ALA A C 1
ATOM 719 O O . ALA A 1 101 ? -54.71566 26.27198 5.47902 1.000 28.94230 583 ALA A O 1
ATOM 721 N N . VAL A 1 102 ? -52.68660 25.42787 5.99357 1.000 23.73790 584 VAL A N 1
ATOM 722 C CA . VAL A 1 102 ? -52.40857 26.37492 7.07076 1.000 26.20263 584 VAL A CA 1
ATOM 723 C C . VAL A 1 102 ? -51.80997 27.63507 6.44527 1.000 25.18922 584 VAL A C 1
ATOM 724 O O . VAL A 1 102 ? -50.71468 27.59741 5.87741 1.000 31.67879 584 VAL A O 1
ATOM 728 N N . VAL A 1 103 ? -52.53123 28.75754 6.53987 1.000 23.60159 585 VAL A N 1
ATOM 729 C CA . VAL A 1 103 ? -52.10041 29.96260 5.84102 1.000 19.21851 585 VAL A CA 1
ATOM 730 C C . VAL A 1 103 ? -50.87140 30.60586 6.47265 1.000 30.11033 585 VAL A C 1
ATOM 731 O O . VAL A 1 103 ? -50.16223 31.35713 5.79669 1.000 32.28197 585 VAL A O 1
ATOM 735 N N . ASN A 1 104 ? -50.57853 30.33565 7.74047 1.000 32.47931 586 ASN A N 1
ATOM 736 C CA . ASN A 1 104 ? -49.43064 30.94340 8.39422 1.000 26.83137 586 ASN A CA 1
ATOM 737 C C . ASN A 1 104 ? -48.23828 30.00515 8.48976 1.000 30.18295 586 ASN A C 1
ATOM 738 O O . ASN A 1 104 ? -47.29284 30.30246 9.22257 1.000 33.28112 586 ASN A O 1
ATOM 743 N N . VAL A 1 105 ? -48.26008 28.87991 7.76820 1.000 28.90695 587 VAL A N 1
ATOM 744 C CA . VAL A 1 105 ? -47.10067 27.99648 7.74057 1.000 25.54023 587 VAL A CA 1
ATOM 745 C C . VAL A 1 105 ? -45.90698 28.76346 7.16652 1.000 23.91234 587 VAL A C 1
ATOM 746 O O . VAL A 1 105 ? -46.06426 29.68923 6.36280 1.000 34.55372 587 VAL A O 1
ATOM 750 N N . ALA A 1 106 ? -44.70167 28.40441 7.60766 1.000 23.53643 588 ALA A N 1
ATOM 751 C CA . ALA A 1 106 ? -43.49226 29.08747 7.17309 1.000 24.73835 588 ALA A CA 1
ATOM 752 C C . ALA A 1 106 ? -42.46064 28.05390 6.75717 1.000 30.91614 588 ALA A C 1
ATOM 753 O O . ALA A 1 106 ? -42.35886 26.98342 7.37029 1.000 23.11395 588 ALA A O 1
ATOM 755 N N . ASP A 1 107 ? -41.67864 28.38722 5.73510 1.000 27.38714 589 ASP A N 1
ATOM 756 C CA . ASP A 1 107 ? -40.65748 27.47338 5.23808 1.000 31.07345 589 ASP A CA 1
ATOM 757 C C . ASP A 1 107 ? -39.40453 27.60900 6.10583 1.000 30.24572 589 ASP A C 1
ATOM 758 O O . ASP A 1 107 ? -39.44192 28.18508 7.19768 1.000 36.69029 589 ASP A O 1
ATOM 763 N N . LEU A 1 108 ? -38.28060 27.04946 5.64420 1.000 30.81973 590 LEU A N 1
ATOM 764 C CA . LEU A 1 108 ? -37.06306 27.03745 6.45336 1.000 30.79194 590 LEU A CA 1
ATOM 765 C C . LEU A 1 108 ? -36.50481 28.43310 6.67526 1.000 36.57818 590 LEU A C 1
ATOM 766 O O . LEU A 1 108 ? -35.77796 28.64408 7.64871 1.000 37.73889 590 LEU A O 1
ATOM 771 N N . TRP A 1 109 ? -36.82869 29.38375 5.80154 1.000 33.12896 591 TRP A N 1
ATOM 772 C CA . TRP A 1 109 ? -36.44726 30.77559 5.97493 1.000 31.06588 591 TRP A CA 1
ATOM 773 C C . TRP A 1 109 ? -37.54829 31.59885 6.62146 1.000 33.28963 591 TRP A C 1
ATOM 774 O O . TRP A 1 109 ? -37.46663 32.83175 6.61510 1.000 34.59928 591 TRP A O 1
ATOM 785 N N . LYS A 1 110 ? -38.58670 30.94082 7.14822 1.000 28.66955 592 LYS A N 1
ATOM 786 C CA . LYS A 1 110 ? -39.72777 31.58897 7.80418 1.000 31.63730 592 LYS A CA 1
ATOM 787 C C . LYS A 1 110 ? -40.51943 32.49326 6.85226 1.000 33.65386 592 LYS A C 1
ATOM 788 O O . LYS A 1 110 ? -41.20394 33.41779 7.29826 1.000 33.02331 592 LYS A O 1
ATOM 794 N N . PHE A 1 111 ? -40.45625 32.23270 5.54138 1.000 28.48139 593 PHE A N 1
ATOM 795 C CA . PHE A 1 111 ? -41.36593 32.86305 4.57928 1.000 33.06340 593 PHE A CA 1
ATOM 796 C C . PHE A 1 111 ? -42.72822 32.18389 4.65524 1.000 31.62845 593 PHE A C 1
ATOM 797 O O . PHE A 1 111 ? -42.82807 30.97858 4.39405 1.000 27.83234 593 PHE A O 1
ATOM 805 N N . THR A 1 112 ? -43.77397 32.93938 4.98177 1.000 28.76978 594 THR A N 1
ATOM 806 C CA . THR A 1 112 ? -45.13676 32.41777 4.92079 1.000 27.32971 594 THR A CA 1
ATOM 807 C C . THR A 1 112 ? -45.69765 32.59229 3.51793 1.000 27.04399 594 THR A C 1
ATOM 808 O O . THR A 1 112 ? -45.09954 33.26180 2.67186 1.000 25.61794 594 THR A O 1
ATOM 812 N N . PRO A 1 113 ? -46.85317 31.98103 3.22117 1.000 27.71842 595 PRO A N 1
ATOM 813 C CA . PRO A 1 113 ? -47.51074 32.27751 1.93846 1.000 24.65082 595 PRO A CA 1
ATOM 814 C C . PRO A 1 113 ? -47.81581 33.74823 1.75268 1.000 22.78414 595 PRO A C 1
ATOM 815 O O . PRO A 1 113 ? -47.83909 34.23600 0.61554 1.000 32.06429 595 PRO A O 1
ATOM 819 N N . LEU A 1 114 ? -48.04300 34.48632 2.83092 1.000 28.55994 596 LEU A N 1
ATOM 820 C CA . LEU A 1 114 ? -48.26278 35.91558 2.66563 1.000 24.88556 596 LEU A CA 1
ATOM 821 C C . LEU A 1 114 ? -46.98839 36.63148 2.23391 1.000 22.31364 596 LEU A C 1
ATOM 822 O O . LEU A 1 114 ? -47.05976 37.63288 1.51488 1.000 23.54808 596 LEU A O 1
ATOM 827 N N . HIS A 1 115 ? -45.82054 36.15130 2.66958 1.000 28.27152 597 HIS A N 1
ATOM 828 C CA . HIS A 1 115 ? -44.56422 36.69882 2.16460 1.000 29.91631 597 HIS A CA 1
ATOM 829 C C . HIS A 1 115 ? -44.46198 36.49646 0.66394 1.000 35.28387 597 HIS A C 1
ATOM 830 O O . HIS A 1 115 ? -44.08476 37.41367 -0.07677 1.000 41.60202 597 HIS A O 1
ATOM 837 N N . GLU A 1 116 ? -44.78426 35.28182 0.20162 1.000 29.45013 598 GLU A N 1
ATOM 838 C CA . GLU A 1 116 ? -44.72415 34.96739 -1.22515 1.000 22.89326 598 GLU A CA 1
ATOM 839 C C . GLU A 1 116 ? -45.65932 35.86935 -2.01908 1.000 24.10351 598 GLU A C 1
ATOM 840 O O . GLU A 1 116 ? -45.26981 36.45823 -3.02951 1.000 26.59952 598 GLU A O 1
ATOM 846 N N . ALA A 1 117 ? -46.91233 35.97347 -1.57955 1.000 21.78145 599 ALA A N 1
ATOM 847 C CA . ALA A 1 117 ? -47.89413 36.74227 -2.32982 1.000 27.10600 599 ALA A CA 1
ATOM 848 C C . ALA A 1 117 ? -47.55691 38.22223 -2.31672 1.000 23.15821 599 ALA A C 1
ATOM 849 O O . ALA A 1 117 ? -47.77431 38.91702 -3.31401 1.000 32.89751 599 ALA A O 1
ATOM 851 N N . ALA A 1 118 ? -47.05666 38.72949 -1.18705 1.000 29.57360 600 ALA A N 1
ATOM 852 C CA . ALA A 1 118 ? -46.69993 40.14435 -1.10906 1.000 29.57983 600 ALA A CA 1
ATOM 853 C C . ALA A 1 118 ? -45.47142 40.45362 -1.95536 1.000 30.57730 600 ALA A C 1
ATOM 854 O O . ALA A 1 118 ? -45.43608 41.46733 -2.66189 1.000 37.02198 600 ALA A O 1
ATOM 856 N N . ALA A 1 119 ? -44.46585 39.57692 -1.93437 1.000 29.10779 601 ALA A N 1
ATOM 857 C CA . ALA A 1 119 ? -43.26400 39.86102 -2.71393 1.000 31.61057 601 ALA A CA 1
ATOM 858 C C . ALA A 1 119 ? -43.52378 39.74955 -4.21352 1.000 33.04979 601 ALA A C 1
ATOM 859 O O . ALA A 1 119 ? -42.87106 40.43701 -5.00723 1.000 30.69981 601 ALA A O 1
ATOM 861 N N . LYS A 1 120 ? -44.47350 38.91269 -4.62320 1.000 30.84343 602 LYS A N 1
ATOM 862 C CA . LYS A 1 120 ? -44.77448 38.74527 -6.03797 1.000 24.54294 602 LYS A CA 1
ATOM 863 C C . LYS A 1 120 ? -45.87456 39.67785 -6.52801 1.000 26.03519 602 LYS A C 1
ATOM 864 O O . LYS A 1 120 ? -46.13859 39.71187 -7.73073 1.000 26.48834 602 LYS A O 1
ATOM 869 N N . GLY A 1 121 ? -46.50519 40.44655 -5.64614 1.000 22.07251 603 GLY A N 1
ATOM 870 C CA . GLY A 1 121 ? -47.50303 41.40874 -6.08136 1.000 22.81644 603 GLY A CA 1
ATOM 871 C C . GLY A 1 121 ? -48.87531 40.84564 -6.38553 1.000 27.92185 603 GLY A C 1
ATOM 872 O O . GLY A 1 121 ? -49.54431 41.32218 -7.31441 1.000 33.27475 603 GLY A O 1
ATOM 873 N N . LYS A 1 122 ? -49.32482 39.84483 -5.62497 1.000 26.95198 604 LYS A N 1
ATOM 874 C CA . LYS A 1 122 ? -50.61338 39.18636 -5.86714 1.000 21.32062 604 LYS A CA 1
ATOM 875 C C . LYS A 1 122 ? -51.62948 39.70016 -4.84956 1.000 24.08280 604 LYS A C 1
ATOM 876 O O . LYS A 1 122 ? -51.82285 39.11319 -3.78343 1.000 27.56254 604 LYS A O 1
ATOM 882 N N . TYR A 1 123 ? -52.33407 40.77099 -5.21815 1.000 27.96524 605 TYR A N 1
ATOM 883 C CA . TYR A 1 123 ? -53.25886 41.41364 -4.29066 1.000 22.95083 605 TYR A CA 1
ATOM 884 C C . TYR A 1 123 ? -54.37689 40.46461 -3.87821 1.000 26.31803 605 TYR A C 1
ATOM 885 O O . TYR A 1 123 ? -54.69323 40.33803 -2.68910 1.000 22.29562 605 TYR A O 1
ATOM 894 N N . GLU A 1 124 ? -55.01181 39.81137 -4.85117 1.000 30.75478 606 GLU A N 1
ATOM 895 C CA . GLU A 1 124 ? -56.14581 38.96026 -4.51789 1.000 29.50481 606 GLU A CA 1
ATOM 896 C C . GLU A 1 124 ? -55.70676 37.80214 -3.63495 1.000 26.89039 606 GLU A C 1
ATOM 897 O O . GLU A 1 124 ? -56.44969 37.37554 -2.74329 1.000 27.86835 606 GLU A O 1
ATOM 903 N N . ILE A 1 125 ? -54.50974 37.26460 -3.88502 1.000 25.92132 607 ILE A N 1
ATOM 904 C CA . ILE A 1 125 ? -53.96572 36.22459 -3.01617 1.000 20.86394 607 ILE A CA 1
ATOM 905 C C . ILE A 1 125 ? -53.73751 36.76695 -1.60671 1.000 28.04649 607 ILE A C 1
ATOM 906 O O . ILE A 1 125 ? -54.09621 36.12425 -0.60881 1.000 27.61960 607 ILE A O 1
ATOM 911 N N . CYS A 1 126 ? -53.14753 37.96083 -1.49810 1.000 22.37679 608 CYS A N 1
ATOM 912 C CA . CYS A 1 126 ? -52.97308 38.56523 -0.18301 1.000 23.11115 608 CYS A CA 1
ATOM 913 C C . CYS A 1 126 ? -54.30943 38.69705 0.52246 1.000 26.79190 608 CYS A C 1
ATOM 914 O O . CYS A 1 126 ? -54.44980 38.31579 1.68932 1.000 25.01173 608 CYS A O 1
ATOM 917 N N . LYS A 1 127 ? -55.31452 39.21118 -0.18859 1.000 24.55749 609 LYS A N 1
ATOM 918 C CA . LYS A 1 127 ? -56.62897 39.38215 0.40868 1.000 21.66316 609 LYS A CA 1
ATOM 919 C C . LYS A 1 127 ? -57.21409 38.04128 0.82728 1.000 26.65797 609 LYS A C 1
ATOM 920 O O . LYS A 1 127 ? -57.77028 37.91879 1.92396 1.000 23.63740 609 LYS A O 1
ATOM 926 N N . LEU A 1 128 ? -57.06540 37.01638 -0.01848 1.000 18.67514 610 LEU A N 1
ATOM 927 C CA . LEU A 1 128 ? -57.59066 35.69340 0.30348 1.000 22.03598 610 LEU A CA 1
ATOM 928 C C . LEU A 1 128 ? -56.98655 35.16361 1.60186 1.000 25.61575 610 LEU A C 1
ATOM 929 O O . LEU A 1 128 ? -57.70389 34.67604 2.48275 1.000 30.17569 610 LEU A O 1
ATOM 934 N N . LEU A 1 129 ? -55.66171 35.26861 1.73899 1.000 22.67702 611 LEU A N 1
ATOM 935 C CA . LEU A 1 129 ? -54.97638 34.76834 2.92839 1.000 29.98202 611 LEU A CA 1
ATOM 936 C C . LEU A 1 129 ? -55.36985 35.55087 4.17865 1.000 22.53247 611 LEU A C 1
ATOM 937 O O . LEU A 1 129 ? -55.56448 34.96365 5.24890 1.000 26.93455 611 LEU A O 1
ATOM 942 N N . LEU A 1 130 ? -55.46582 36.87777 4.07039 1.000 22.47591 612 LEU A N 1
ATOM 943 C CA . LEU A 1 130 ? -55.87914 37.68686 5.21238 1.000 22.78169 612 LEU A CA 1
ATOM 944 C C . LEU A 1 130 ? -57.30327 37.35346 5.64504 1.000 25.47892 612 LEU A C 1
ATOM 945 O O . LEU A 1 130 ? -57.61684 37.36664 6.84416 1.000 29.69960 612 LEU A O 1
ATOM 950 N N . GLN A 1 131 ? -58.18949 37.08582 4.68439 1.000 23.37820 613 GLN A N 1
ATOM 951 C CA . GLN A 1 131 ? -59.56593 36.72750 5.00862 1.000 23.06875 613 GLN A CA 1
ATOM 952 C C . GLN A 1 131 ? -59.68232 35.36116 5.65600 1.000 30.24240 613 GLN A C 1
ATOM 953 O O . GLN A 1 131 ? -60.76328 35.01974 6.14658 1.000 30.26362 613 GLN A O 1
ATOM 959 N N . HIS A 1 132 ? -58.63182 34.54739 5.59310 1.000 29.88149 614 HIS A N 1
ATOM 960 C CA . HIS A 1 132 ? -58.60584 33.26402 6.27221 1.000 31.90894 614 HIS A CA 1
ATOM 961 C C . HIS A 1 132 ? -57.60704 33.25023 7.41997 1.000 31.13747 614 HIS A C 1
ATOM 962 O O . HIS A 1 132 ? -57.16806 32.17655 7.81885 1.000 38.49505 614 HIS A O 1
ATOM 969 N N . GLY A 1 133 ? -57.21879 34.41262 7.94509 1.000 31.01099 615 GLY A N 1
ATOM 970 C CA . GLY A 1 133 ? -56.45603 34.46775 9.18243 1.000 20.56785 615 GLY A CA 1
ATOM 971 C C . GLY A 1 133 ? -54.95495 34.63961 9.06855 1.000 26.64717 615 GLY A C 1
ATOM 972 O O . GLY A 1 133 ? -54.25530 34.45925 10.07281 1.000 36.69973 615 GLY A O 1
ATOM 973 N N . ALA A 1 134 ? -54.43141 34.98154 7.89499 1.000 23.49357 616 ALA A N 1
ATOM 974 C CA . ALA A 1 134 ? -52.99293 35.18767 7.76777 1.000 29.81292 616 ALA A CA 1
ATOM 975 C C . ALA A 1 134 ? -52.53136 36.37007 8.61984 1.000 30.25928 616 ALA A C 1
ATOM 976 O O . ALA A 1 134 ? -53.22419 37.38221 8.74842 1.000 32.28315 616 ALA A O 1
ATOM 978 N N . ASP A 1 135 ? -51.36182 36.22398 9.22619 1.000 38.12315 617 ASP A N 1
ATOM 979 C CA . ASP A 1 135 ? -50.81959 37.23185 10.12284 1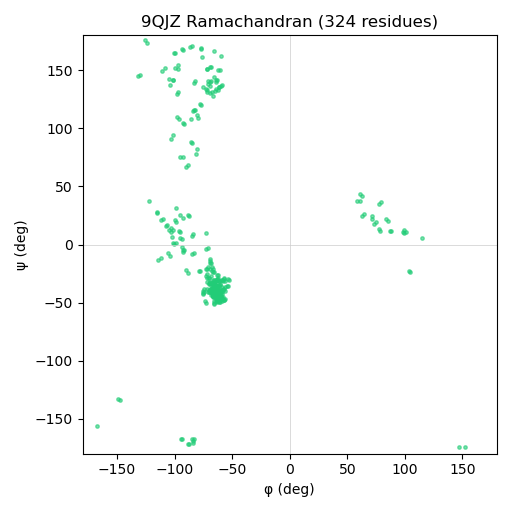.000 29.32180 617 ASP A CA 1
ATOM 980 C C . ASP A 1 135 ? -49.81654 38.09417 9.37458 1.000 36.10184 617 ASP A C 1
ATOM 981 O O . ASP A 1 135 ? -48.71571 37.61557 9.05598 1.000 35.10614 617 ASP A O 1
ATOM 986 N N . PRO A 1 136 ? -50.12928 39.36379 9.08631 1.000 34.09043 618 PRO A N 1
ATOM 987 C CA . PRO A 1 136 ? -49.17677 40.21997 8.36209 1.000 37.74517 618 PRO A CA 1
ATOM 988 C C . PRO A 1 136 ? -47.95536 40.64546 9.16992 1.000 31.29544 618 PRO A C 1
ATOM 989 O O . PRO A 1 136 ? -47.06881 41.30699 8.61383 1.000 32.74420 618 PRO A O 1
ATOM 993 N N . THR A 1 137 ? -47.85289 40.28429 10.44428 1.000 39.61958 619 THR A N 1
ATOM 994 C CA . THR A 1 137 ? -46.73975 40.72606 11.27466 1.000 37.26988 619 THR A CA 1
ATOM 995 C C . THR A 1 137 ? -45.63252 39.68687 11.41097 1.000 37.74949 619 THR A C 1
ATOM 996 O O . THR A 1 137 ? -44.66027 39.93514 12.12754 1.000 38.94256 619 THR A O 1
ATOM 1000 N N . LYS A 1 138 ? -45.75692 38.53021 10.76616 1.000 31.36475 620 LYS A N 1
ATOM 1001 C CA . LYS A 1 138 ? -44.74187 37.49411 10.90219 1.000 31.95154 620 LYS A CA 1
ATOM 1002 C C . LYS A 1 138 ? -43.47690 37.90040 10.15631 1.000 32.22120 620 LYS A C 1
ATOM 1003 O O . LYS A 1 138 ? -43.54013 38.36509 9.01433 1.000 40.90374 620 LYS A O 1
ATOM 1009 N N . LYS A 1 139 ? -42.32745 37.75988 10.80958 1.000 40.95033 621 LYS A N 1
ATOM 1010 C CA . LYS A 1 139 ? -41.05226 38.10614 10.19662 1.000 43.14437 621 LYS A CA 1
ATOM 1011 C C . LYS A 1 139 ? -40.34557 36.84420 9.72602 1.000 30.19956 621 LYS A C 1
ATOM 1012 O O . LYS A 1 139 ? -40.39411 35.80722 10.39237 1.000 41.11289 621 LYS A O 1
ATOM 1018 N N . ASN A 1 140 ? -39.69481 36.93678 8.57315 1.000 30.53631 622 ASN A N 1
ATOM 1019 C CA . ASN A 1 140 ? -38.90991 35.82569 8.06394 1.000 35.09361 622 ASN A CA 1
ATOM 1020 C C . ASN A 1 140 ? -37.52900 35.87915 8.70775 1.000 35.10965 622 ASN A C 1
ATOM 1021 O O . ASN A 1 140 ? -37.27199 36.68857 9.60295 1.000 30.38742 622 ASN A O 1
ATOM 1026 N N . ARG A 1 141 ? -36.60613 35.05150 8.20974 1.000 38.09102 623 ARG A N 1
ATOM 1027 C CA . ARG A 1 141 ? -35.26980 34.98141 8.79201 1.000 40.18793 623 ARG A CA 1
ATOM 1028 C C . ARG A 1 141 ? -34.53400 36.31458 8.67072 1.000 43.83269 623 ARG A C 1
ATOM 1029 O O . ARG A 1 141 ? -33.71964 36.65327 9.53638 1.000 32.29282 623 ARG A O 1
ATOM 1033 N N . ASP A 1 142 ? -34.82337 37.09652 7.62569 1.000 47.86141 624 ASP A N 1
ATOM 1034 C CA . ASP A 1 142 ? -34.16169 38.38108 7.40983 1.000 39.18932 624 ASP A CA 1
ATOM 1035 C C . ASP A 1 142 ? -34.81067 39.53208 8.17780 1.000 37.52682 624 ASP A C 1
ATOM 1036 O O . ASP A 1 142 ? -34.42187 40.68889 7.97381 1.000 34.34595 624 ASP A O 1
ATOM 1041 N N . GLY A 1 143 ? -35.77319 39.24510 9.05231 1.000 30.87563 625 GLY A N 1
ATOM 1042 C CA . GLY A 1 143 ? -36.47402 40.26329 9.80792 1.000 20.04853 625 GLY A CA 1
ATOM 1043 C C . GLY A 1 143 ? -37.54508 41.02207 9.05753 1.000 37.48519 625 GLY A C 1
ATOM 1044 O O . GLY A 1 143 ? -38.06101 42.00960 9.59058 1.000 36.97894 625 GLY A O 1
ATOM 1045 N N . ASN A 1 144 ? -37.93546 40.56788 7.86662 1.000 33.67111 626 ASN A N 1
ATOM 1046 C CA . ASN A 1 144 ? -38.90406 41.26322 7.02602 1.000 33.94606 626 ASN A CA 1
ATOM 1047 C C . ASN A 1 144 ? -40.29877 40.68068 7.20573 1.000 36.92428 626 ASN A C 1
ATOM 1048 O O . ASN A 1 144 ? -40.47248 39.45730 7.17712 1.000 36.91469 626 ASN A O 1
ATOM 1053 N N . THR A 1 145 ? -41.27811 41.56013 7.41218 1.000 33.42486 627 THR A N 1
ATOM 1054 C CA . THR A 1 145 ? -42.69191 41.21587 7.32381 1.000 33.19126 627 THR A CA 1
ATOM 1055 C C . THR A 1 145 ? -43.11139 41.11740 5.85745 1.000 36.68207 627 THR A C 1
ATOM 1056 O O . THR A 1 145 ? -42.35714 41.48472 4.95515 1.000 30.25815 627 THR A O 1
ATOM 1060 N N . PRO A 1 146 ? -44.31030 40.59182 5.57089 1.000 32.29499 628 PRO A N 1
ATOM 1061 C CA . PRO A 1 146 ? -44.78834 40.64887 4.18044 1.000 29.64005 628 PRO A CA 1
ATOM 1062 C C . PRO A 1 146 ? -44.83572 42.06326 3.62806 1.000 34.28587 628 PRO A C 1
ATOM 1063 O O . PRO A 1 146 ? -44.50373 42.27991 2.45519 1.000 27.93868 628 PRO A O 1
ATOM 1067 N N . LEU A 1 147 ? -45.19622 43.04381 4.46063 1.000 37.02717 629 LEU A N 1
ATOM 1068 C CA . LEU A 1 147 ? -45.23418 44.42774 4.00036 1.000 32.52653 629 LEU A CA 1
ATOM 1069 C C . LEU A 1 147 ? -43.85399 44.91144 3.57796 1.000 33.14285 629 LEU A C 1
ATOM 1070 O O . LEU A 1 147 ? -43.72782 45.67321 2.61366 1.000 40.60084 629 LEU A O 1
ATOM 1075 N N . ASP A 1 148 ? -42.80367 44.46511 4.27319 1.000 28.24976 630 ASP A N 1
ATOM 1076 C CA . ASP A 1 148 ? -41.45101 44.90590 3.94248 1.000 29.48103 630 ASP A CA 1
ATOM 1077 C C . ASP A 1 148 ? -40.99271 44.38095 2.58613 1.000 37.07803 630 ASP A C 1
ATOM 1078 O O . ASP A 1 148 ? -40.06063 44.94320 1.99635 1.000 35.29570 630 ASP A O 1
ATOM 1083 N N . LEU A 1 149 ? -41.62859 43.32685 2.07094 1.000 39.48278 631 LEU A N 1
ATOM 1084 C CA . LEU A 1 149 ? -41.26762 42.76858 0.77096 1.000 21.04620 631 LEU A CA 1
ATOM 1085 C C . LEU A 1 149 ? -42.07713 43.35781 -0.37922 1.000 32.05105 631 LEU A C 1
ATOM 1086 O O . LEU A 1 149 ? -41.79154 43.04698 -1.54486 1.000 27.87329 631 LEU A O 1
ATOM 1091 N N . VAL A 1 150 ? -43.07673 44.19102 -0.09286 1.000 22.55990 632 VAL A N 1
ATOM 1092 C CA . VAL A 1 150 ? -43.90924 44.72014 -1.16022 1.000 31.14555 632 VAL A CA 1
ATOM 1093 C C . VAL A 1 150 ? -43.09287 45.68259 -2.00879 1.000 38.37735 632 VAL A C 1
ATOM 1094 O O . VAL A 1 150 ? -42.41512 46.57891 -1.48456 1.000 30.02926 632 VAL A O 1
ATOM 1098 N N . LYS A 1 151 ? -43.14293 45.48445 -3.32537 1.000 31.27531 633 LYS A N 1
ATOM 1099 C CA . LYS A 1 151 ? -42.47631 46.37650 -4.26006 1.000 33.12073 633 LYS A CA 1
ATOM 1100 C C . LYS A 1 151 ? -43.12055 47.75332 -4.22166 1.000 45.15266 633 LYS A C 1
ATOM 1101 O O . LYS A 1 151 ? -44.33603 47.87830 -4.03828 1.000 36.56429 633 LYS A O 1
ATOM 1107 N N . ASP A 1 152 ? -42.29808 48.79220 -4.37596 1.000 40.59594 634 ASP A N 1
ATOM 1108 C CA . ASP A 1 152 ? -42.83523 50.12267 -4.62927 1.000 50.13777 634 ASP A CA 1
ATOM 1109 C C . ASP A 1 152 ? -43.65783 50.09259 -5.90973 1.000 51.03995 634 ASP A C 1
ATOM 1110 O O . ASP A 1 152 ? -43.26312 49.48126 -6.90576 1.000 59.47689 634 ASP A O 1
ATOM 1115 N N . GLY A 1 153 ? -44.81559 50.73453 -5.88031 1.000 44.80111 635 GLY A N 1
ATOM 1116 C CA . GLY A 1 153 ? -45.72779 50.70460 -6.99749 1.000 43.50136 635 GLY A CA 1
ATOM 1117 C C . GLY A 1 153 ? -46.92712 49.80190 -6.79533 1.000 45.40279 635 GLY A C 1
ATOM 1118 O O . GLY A 1 153 ? -47.96256 50.01832 -7.44289 1.000 36.98332 635 GLY A O 1
ATOM 1119 N N . ASP A 1 154 ? -46.81458 48.80209 -5.91380 1.000 33.43436 636 ASP A N 1
ATOM 1120 C CA . ASP A 1 154 ? -47.96288 47.99976 -5.48711 1.000 31.16521 636 ASP A CA 1
ATOM 1121 C C . ASP A 1 154 ? -48.59169 48.66476 -4.26926 1.000 30.18888 636 ASP A C 1
ATOM 1122 O O . ASP A 1 154 ? -48.56227 48.15366 -3.14702 1.000 29.08055 636 ASP A O 1
ATOM 1127 N N . THR A 1 155 ? -49.16342 49.84557 -4.51029 1.000 24.58193 637 THR A N 1
ATOM 1128 C CA . THR A 1 155 ? -49.64828 50.63941 -3.38590 1.000 31.31528 637 THR A CA 1
ATOM 1129 C C . THR A 1 155 ? -50.91953 50.05109 -2.77628 1.000 31.93429 637 THR A C 1
ATOM 1130 O O . THR A 1 155 ? -51.14904 50.20725 -1.57142 1.000 22.99980 637 THR A O 1
ATOM 1134 N N . ASP A 1 156 ? -51.72538 49.32585 -3.56488 1.000 18.51347 638 ASP A N 1
ATOM 1135 C CA . ASP A 1 156 ? -52.92410 48.70561 -3.00236 1.000 25.56843 638 ASP A CA 1
ATOM 1136 C C . ASP A 1 156 ? -52.57049 47.58657 -2.03484 1.000 25.35784 638 ASP A C 1
ATOM 1137 O O . ASP A 1 156 ? -53.29736 47.36112 -1.06164 1.000 27.85833 638 ASP A O 1
ATOM 1142 N N . ILE A 1 157 ? -51.47543 46.86742 -2.28820 1.000 18.92068 639 ILE A N 1
ATOM 1143 C CA . ILE A 1 157 ? -51.05076 45.83314 -1.35393 1.000 22.35579 639 ILE A CA 1
ATOM 1144 C C . ILE A 1 157 ? -50.50259 46.45575 -0.07971 1.000 24.08246 639 ILE A C 1
ATOM 1145 O O . ILE A 1 157 ? -50.78954 45.98663 1.02715 1.000 27.33706 639 ILE A O 1
ATOM 1150 N N . GLN A 1 158 ? -49.72935 47.53498 -0.20903 1.000 29.06109 640 GLN A N 1
ATOM 1151 C CA . GLN A 1 158 ? -49.20578 48.20806 0.97190 1.000 23.44557 640 GLN A CA 1
ATOM 1152 C C . GLN A 1 158 ? -50.33080 48.71538 1.84962 1.000 27.36611 640 GLN A C 1
ATOM 1153 O O . GLN A 1 158 ? -50.27475 48.57962 3.07681 1.000 29.06657 640 GLN A O 1
ATOM 1159 N N . ASP A 1 159 ? -51.37523 49.27415 1.23961 1.000 25.78827 641 ASP A N 1
ATOM 1160 C CA . ASP A 1 159 ? -52.51854 49.72540 2.01623 1.000 35.08720 641 ASP A CA 1
ATOM 1161 C C . ASP A 1 159 ? -53.24935 48.54190 2.63081 1.000 36.40936 641 ASP A C 1
ATOM 1162 O O . ASP A 1 159 ? -53.67120 48.59874 3.79061 1.000 38.19716 641 ASP A O 1
ATOM 1167 N N . LEU A 1 160 ? -53.35760 47.43943 1.88500 1.000 31.76271 642 LEU A N 1
ATOM 1168 C CA . LEU A 1 160 ? -54.05028 46.26093 2.39665 1.000 35.30346 642 LEU A CA 1
ATOM 1169 C C . LEU A 1 160 ? -53.32944 45.68607 3.61226 1.000 30.73098 642 LEU A C 1
ATOM 1170 O O . LEU A 1 160 ? -53.95151 45.41664 4.64470 1.000 29.67168 642 LEU A O 1
ATOM 1175 N N . LEU A 1 161 ? -52.00342 45.52619 3.52039 1.000 26.94945 643 LEU A N 1
ATOM 1176 C CA . LEU A 1 161 ? -51.22921 44.99917 4.64195 1.000 34.38339 643 LEU A CA 1
ATOM 1177 C C . LEU A 1 161 ? -51.11741 45.99400 5.79203 1.000 39.91940 643 LEU A C 1
ATOM 1178 O O . LEU A 1 161 ? -50.82144 45.58732 6.92098 1.000 39.14192 643 LEU A O 1
ATOM 1183 N N . ARG A 1 162 ? -51.34480 47.28268 5.52749 1.000 40.19783 644 ARG A N 1
ATOM 1184 C CA A ARG A 1 162 ? -51.39057 48.28322 6.58842 0.500 37.75040 644 ARG A CA 1
ATOM 1185 C CA B ARG A 1 162 ? -51.37761 48.26772 6.59931 0.500 37.61715 644 ARG A CA 1
ATOM 1186 C C . ARG A 1 162 ? -52.65694 48.16519 7.42310 1.000 34.02449 644 ARG A C 1
ATOM 1187 O O . ARG A 1 162 ? -52.69100 48.64325 8.56077 1.000 48.16289 644 ARG A O 1
ATOM 1202 N N . GLY A 1 163 ? -53.70775 47.55601 6.87586 1.000 37.46746 645 GLY A N 1
ATOM 1203 C CA . GLY A 1 163 ? -54.96599 47.42773 7.58498 1.000 39.22347 645 GLY A CA 1
ATOM 1204 C C . GLY A 1 163 ? -56.10998 48.19038 6.94277 1.000 47.23394 645 GLY A C 1
ATOM 1205 O O . GLY A 1 163 ? -57.20661 48.25878 7.50428 1.000 50.86236 645 GLY A O 1
ATOM 1206 N N . ASP A 1 164 ? -55.87621 48.77202 5.76912 1.000 51.71845 646 ASP A N 1
ATOM 1207 C CA . ASP A 1 164 ? -56.94319 49.46706 5.06067 1.000 65.38642 646 ASP A CA 1
ATOM 1208 C C . ASP A 1 164 ? -58.03004 48.47800 4.62309 1.000 59.53823 646 ASP A C 1
ATOM 1209 O O . ASP A 1 164 ? -57.85923 47.25490 4.66628 1.000 47.59367 646 ASP A O 1
ATOM 1214 N N . ALA A 1 165 ? -59.17251 49.02489 4.21342 1.000 64.30002 647 ALA A N 1
ATOM 1215 C CA . ALA A 1 165 ? -60.25502 48.19031 3.71102 1.000 57.53444 647 ALA A CA 1
ATOM 1216 C C . ALA A 1 165 ? -59.86993 47.58411 2.36368 1.000 57.95827 647 ALA A C 1
ATOM 1217 O O . ALA A 1 165 ? -59.25786 48.24308 1.51816 1.000 55.26584 647 ALA A O 1
ATOM 1219 N N . ALA A 1 166 ? -60.22548 46.31790 2.16815 1.000 46.76966 648 ALA A N 1
ATOM 1220 C CA . ALA A 1 166 ? -59.87118 45.62618 0.93980 1.000 48.61225 648 ALA A CA 1
ATOM 1221 C C . ALA A 1 166 ? -60.76732 46.06707 -0.21598 1.000 59.76867 648 ALA A C 1
ATOM 1222 O O . ALA A 1 166 ? -61.84831 46.63411 -0.02853 1.000 65.61510 648 ALA A O 1
ATOM 1224 N N . LEU A 1 167 ? -60.29471 45.79968 -1.42837 1.000 58.06560 649 LEU A N 1
ATOM 1225 C CA . LEU A 1 167 ? -61.04267 46.11596 -2.63744 1.000 57.80265 649 LEU A CA 1
ATOM 1226 C C . LEU A 1 167 ? -61.89372 44.91773 -3.06432 1.000 48.26261 649 LEU A C 1
ATOM 1227 O O . LEU A 1 167 ? -61.47016 43.76402 -2.93620 1.000 48.25226 649 LEU A O 1
ATOM 1232 N N . SER B 1 8 ? -27.08352 15.65675 -0.68244 1.000 75.05383 490 SER B N 1
ATOM 1233 C CA . SER B 1 8 ? -25.85676 16.42034 -0.46564 1.000 78.80145 490 SER B CA 1
ATOM 1234 C C . SER B 1 8 ? -24.87983 15.62106 0.39250 1.000 79.03696 490 SER B C 1
ATOM 1235 O O . SER B 1 8 ? -25.24823 14.60196 0.98015 1.000 79.73577 490 SER B O 1
ATOM 1238 N N . GLU B 1 9 ? -23.62111 16.06658 0.42138 1.000 79.39601 491 GLU B N 1
ATOM 1239 C CA . GLU B 1 9 ? -22.58414 15.33041 1.13918 1.000 77.06773 491 GLU B CA 1
ATOM 1240 C C . GLU B 1 9 ? -22.73317 15.48561 2.64887 1.000 69.51678 491 GLU B C 1
ATOM 1241 O O . GLU B 1 9 ? -22.68578 14.49745 3.39091 1.000 73.06073 491 GLU B O 1
ATOM 1243 N N . ALA B 1 10 ? -22.88984 16.72235 3.12772 1.000 65.23940 492 ALA B N 1
ATOM 1244 C CA . ALA B 1 10 ? -22.97842 16.95018 4.56804 1.000 73.96901 492 ALA B CA 1
ATOM 1245 C C . ALA B 1 10 ? -24.23779 16.34513 5.18024 1.000 77.55572 492 ALA B C 1
ATOM 1246 O O . ALA B 1 10 ? -24.27415 16.10816 6.39382 1.000 66.26541 492 ALA B O 1
ATOM 1248 N N . ASP B 1 11 ? -25.26646 16.08318 4.37241 1.000 78.65872 493 ASP B N 1
ATOM 1249 C CA . ASP B 1 11 ? -26.48496 15.48385 4.90331 1.000 72.19904 493 ASP B CA 1
ATOM 1250 C C . ASP B 1 11 ? -26.30065 13.99887 5.19498 1.000 70.35598 493 ASP B C 1
ATOM 1251 O O . ASP B 1 11 ? -26.74565 13.51231 6.24160 1.000 72.48840 493 ASP B O 1
ATOM 1256 N N . ARG B 1 12 ? -25.62572 13.27240 4.29930 1.000 67.26260 494 ARG B N 1
ATOM 1257 C CA . ARG B 1 12 ? -25.33796 11.86411 4.55415 1.000 65.57650 494 ARG B CA 1
ATOM 1258 C C . ARG B 1 12 ? -24.55885 11.69293 5.85162 1.000 73.00288 494 ARG B C 1
ATOM 1259 O O . ARG B 1 12 ? -24.79307 10.74153 6.60664 1.000 70.57284 494 ARG B O 1
ATOM 1262 N N . GLN B 1 13 ? -23.63230 12.60891 6.13370 1.000 66.87421 495 GLN B N 1
ATOM 1263 C CA . GLN B 1 13 ? -22.83683 12.48100 7.34604 1.000 64.40753 495 GLN B CA 1
ATOM 1264 C C . GLN B 1 13 ? -23.67536 12.68322 8.60076 1.000 67.42983 495 GLN B C 1
ATOM 1265 O O . GLN B 1 13 ? -23.42390 12.02013 9.61135 1.000 60.71626 495 GLN B O 1
ATOM 1271 N N . LEU B 1 14 ? -24.68632 13.55967 8.55914 1.000 66.40815 496 LEU B N 1
ATOM 1272 C CA . LEU B 1 14 ? -25.58871 13.68504 9.70393 1.000 57.28241 496 LEU B CA 1
ATOM 1273 C C . LEU B 1 14 ? -26.43975 12.43083 9.87704 1.000 55.12439 496 LEU B C 1
ATOM 1274 O O . LEU B 1 14 ? -26.60741 11.93687 10.99756 1.000 51.41367 496 LEU B O 1
ATOM 1279 N N . LEU B 1 15 ? -26.97293 11.89836 8.77682 1.000 47.48637 497 LEU B N 1
ATOM 1280 C CA . LEU B 1 15 ? -27.76912 10.67784 8.84767 1.000 54.65605 497 LEU B CA 1
ATOM 1281 C C . LEU B 1 15 ? -26.96368 9.51407 9.41873 1.000 55.72361 497 LEU B C 1
ATOM 1282 O O . LEU B 1 15 ? -27.49001 8.71033 10.19963 1.000 54.70636 497 LEU B O 1
ATOM 1287 N N . GLU B 1 16 ? -25.68787 9.39780 9.03648 1.000 62.35265 498 GLU B N 1
ATOM 1288 C CA . GLU B 1 16 ? -24.87532 8.29987 9.55355 1.000 61.41688 498 GLU B CA 1
ATOM 1289 C C . GLU B 1 16 ? -24.48059 8.53357 11.00821 1.000 58.47677 498 GLU B C 1
ATOM 1290 O O . GLU B 1 16 ? -24.43525 7.58634 11.80437 1.000 61.52822 498 GLU B O 1
ATOM 1296 N N . ALA B 1 17 ? -24.17900 9.78323 11.37462 1.000 56.48776 499 ALA B N 1
ATOM 1297 C CA . ALA B 1 17 ? -23.86600 10.08015 12.77032 1.000 51.77156 499 ALA B CA 1
ATOM 1298 C C . ALA B 1 17 ? -25.08364 9.88440 13.66454 1.000 57.15808 499 ALA B C 1
ATOM 1299 O O . ALA B 1 17 ? -24.94202 9.50790 14.83627 1.000 50.46852 499 ALA B O 1
ATOM 1301 N N . ALA B 1 18 ? -26.28052 10.15319 13.13251 1.000 50.61891 500 ALA B N 1
ATOM 1302 C CA . ALA B 1 18 ? -27.51172 9.88306 13.86497 1.000 51.70031 500 ALA B CA 1
ATOM 1303 C C . ALA B 1 18 ? -27.71068 8.38834 14.06481 1.000 47.07347 500 ALA B C 1
ATOM 1304 O O . ALA B 1 18 ? -28.10220 7.94887 15.15091 1.000 52.27292 500 ALA B O 1
ATOM 1306 N N . LYS B 1 19 ? -27.47129 7.59786 13.01678 1.000 53.54756 501 LYS B N 1
ATOM 1307 C CA . LYS B 1 19 ? -27.53996 6.14604 13.14127 1.000 47.67469 501 LYS B CA 1
ATOM 1308 C C . LYS B 1 19 ? -26.53127 5.63110 14.15928 1.000 53.35044 501 LYS B C 1
ATOM 1309 O O . LYS B 1 19 ? -26.82968 4.71142 14.92932 1.000 61.89735 501 LYS B O 1
ATOM 1315 N N . ALA B 1 20 ? -25.33179 6.21433 14.17856 1.000 57.80771 502 ALA B N 1
ATOM 1316 C CA . ALA B 1 20 ? -24.22891 5.72987 14.99764 1.000 56.91440 502 ALA B CA 1
ATOM 1317 C C . ALA B 1 20 ? -24.23920 6.25433 16.42697 1.000 51.33563 502 ALA B C 1
ATOM 1318 O O . ALA B 1 20 ? -23.43587 5.78559 17.23873 1.000 67.79839 502 ALA B O 1
ATOM 1320 N N . GLY B 1 21 ? -25.11255 7.20273 16.76187 1.000 57.32977 503 GLY B N 1
ATOM 1321 C CA . GLY B 1 21 ? -25.07065 7.78479 18.09085 1.000 46.41671 503 GLY B CA 1
ATOM 1322 C C . GLY B 1 21 ? -23.92532 8.74654 18.31347 1.000 52.83065 503 GLY B C 1
ATOM 1323 O O . GLY B 1 21 ? -23.58084 9.03417 19.46266 1.000 72.31716 503 GLY B O 1
ATOM 1324 N N . ASP B 1 22 ? -23.33331 9.25983 17.23290 1.000 61.93139 504 ASP B N 1
ATOM 1325 C CA . ASP B 1 22 ? -22.17260 10.15486 17.25794 1.000 52.51018 504 ASP B CA 1
ATOM 1326 C C . ASP B 1 22 ? -22.63588 11.58093 17.56441 1.000 56.66097 504 ASP B C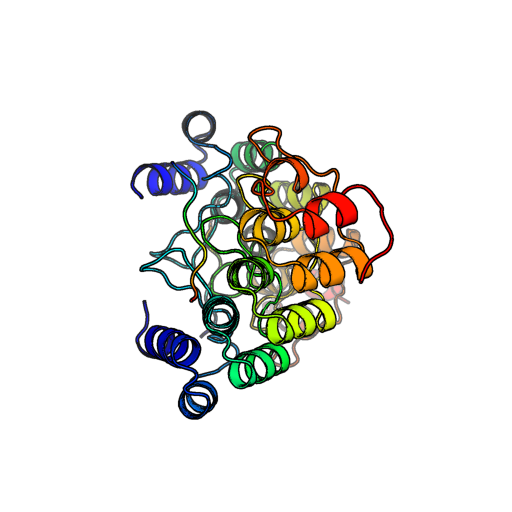 1
ATOM 1327 O O . ASP B 1 22 ? -22.78657 12.43169 16.68273 1.000 64.89362 504 ASP B O 1
ATOM 1332 N N . VAL B 1 23 ? -22.82220 11.84454 18.86238 1.000 49.37381 505 VAL B N 1
ATOM 1333 C CA . VAL B 1 23 ? -23.46174 13.07812 19.32045 1.000 46.23917 505 VAL B CA 1
ATOM 1334 C C . VAL B 1 23 ? -22.67909 14.30552 18.87889 1.000 61.47638 505 VAL B C 1
ATOM 1335 O O . VAL B 1 23 ? -23.26604 15.33420 18.52116 1.000 63.31999 505 VAL B O 1
ATOM 1339 N N . GLU B 1 24 ? -21.34688 14.23063 18.91803 1.000 65.85605 506 GLU B N 1
ATOM 1340 C CA . GLU B 1 24 ? -20.53728 15.40491 18.60305 1.000 66.33921 506 GLU B CA 1
ATOM 1341 C C . GLU B 1 24 ? -20.67538 15.80744 17.13960 1.000 56.09382 506 GLU B C 1
ATOM 1342 O O . GLU B 1 24 ? -20.82614 16.99567 16.83248 1.000 52.70162 506 GLU B O 1
ATOM 1348 N N . THR B 1 25 ? -20.63042 14.83349 16.22651 1.000 54.41507 507 THR B N 1
ATOM 1349 C CA . THR B 1 25 ? -20.77776 15.13194 14.80335 1.000 60.03554 507 THR B CA 1
ATOM 1350 C C . THR B 1 25 ? -22.17585 15.64826 14.47909 1.000 64.89930 507 THR B C 1
ATOM 1351 O O . THR B 1 25 ? -22.33660 16.51874 13.61357 1.000 58.57742 507 THR B O 1
ATOM 1355 N N . VAL B 1 26 ? -23.19786 15.12566 15.15857 1.000 64.54960 508 VAL B N 1
ATOM 1356 C CA . VAL B 1 26 ? -24.53600 15.69796 15.02830 1.000 56.00878 508 VAL B CA 1
ATOM 1357 C C . VAL B 1 26 ? -24.52896 17.15564 15.46423 1.000 53.41066 508 VAL B C 1
ATOM 1358 O O . VAL B 1 26 ? -25.08642 18.02806 14.78596 1.000 49.20746 508 VAL B O 1
ATOM 1362 N N . LYS B 1 27 ? -23.87200 17.44465 16.58819 1.000 55.10510 509 LYS B N 1
ATOM 1363 C CA . LYS B 1 27 ? -23.87299 18.79961 17.12931 1.000 54.26376 509 LYS B CA 1
ATOM 1364 C C . LYS B 1 27 ? -23.20767 19.80097 16.18816 1.000 48.68424 509 LYS B C 1
ATOM 1365 O O . LYS B 1 27 ? -23.53458 20.99148 16.23303 1.000 58.92585 509 LYS B O 1
ATOM 1371 N N . LYS B 1 28 ? -22.28898 19.34968 15.32882 1.000 46.42991 510 LYS B N 1
ATOM 1372 C CA . LYS B 1 28 ? -21.61776 20.24636 14.39085 1.000 58.17837 510 LYS B CA 1
ATOM 1373 C C . LYS B 1 28 ? -22.34046 20.37298 13.05375 1.000 57.38795 510 LYS B C 1
ATOM 1374 O O . LYS B 1 28 ? -22.10818 21.34963 12.32916 1.000 53.20550 510 LYS B O 1
ATOM 1378 N N . LEU B 1 29 ? -23.17714 19.39537 12.69606 1.000 57.76936 511 LEU B N 1
ATOM 1379 C CA . LEU B 1 29 ? -23.89261 19.38567 11.42801 1.000 59.58695 511 LEU B CA 1
ATOM 1380 C C . LEU B 1 29 ? -25.37208 19.71983 11.54278 1.000 60.41163 511 LEU B C 1
ATOM 1381 O O . LEU B 1 29 ? -26.03997 19.84256 10.51038 1.000 61.63414 511 LEU B O 1
ATOM 1386 N N . CYS B 1 30 ? -25.91296 19.83778 12.74686 1.000 50.73819 512 CYS B N 1
ATOM 1387 C CA . CYS B 1 30 ? -27.34573 20.05448 12.89315 1.000 57.69333 512 CYS B CA 1
ATOM 1388 C C . CYS B 1 30 ? -27.64801 21.53017 12.65878 1.000 48.18785 512 CYS B C 1
ATOM 1389 O O . CYS B 1 30 ? -27.26119 22.38681 13.46031 1.000 55.75214 512 CYS B O 1
ATOM 1392 N N . THR B 1 31 ? -28.33728 21.82736 11.55862 1.000 51.43030 513 THR B N 1
ATOM 1393 C CA . THR B 1 31 ? -28.80433 23.17089 11.23318 1.000 56.32090 513 THR B CA 1
ATOM 1394 C C . THR B 1 31 ? -30.30547 23.12817 10.97999 1.000 51.87977 513 THR B C 1
ATOM 1395 O O . THR B 1 31 ? -30.93262 22.06200 10.99715 1.000 35.60970 513 THR B O 1
ATOM 1399 N N . VAL B 1 32 ? -30.88597 24.31010 10.75092 1.000 51.70151 514 VAL B N 1
ATOM 1400 C CA . VAL B 1 32 ? -32.29410 24.38468 10.37099 1.000 54.09952 514 VAL B CA 1
ATOM 1401 C C . VAL B 1 32 ? -32.54133 23.68175 9.04163 1.000 51.34191 514 VAL B C 1
ATOM 1402 O O . VAL B 1 32 ? -33.57472 23.02353 8.86355 1.000 54.13470 514 VAL B O 1
ATOM 1406 N N . GLN B 1 33 ? -31.57933 23.74418 8.11803 1.000 49.43780 515 GLN B N 1
ATOM 1407 C CA . GLN B 1 33 ? -31.75916 23.15120 6.79571 1.000 48.96140 515 GLN B CA 1
ATOM 1408 C C . GLN B 1 33 ? -31.58520 21.63418 6.78135 1.000 45.90133 515 GLN B C 1
ATOM 1409 O O . GLN B 1 33 ? -32.09769 20.97135 5.86808 1.000 54.86209 515 GLN B O 1
ATOM 1415 N N . SER B 1 34 ? -30.87319 21.06904 7.75565 1.000 41.75300 516 SER B N 1
ATOM 1416 C CA . SER B 1 34 ? -30.51650 19.65747 7.72572 1.000 53.09718 516 SER B CA 1
ATOM 1417 C C . SER B 1 34 ? -31.14872 18.81896 8.83189 1.000 40.34011 516 SER B C 1
ATOM 1418 O O . SER B 1 34 ? -31.08800 17.58799 8.75134 1.000 33.71609 516 SER B O 1
ATOM 1421 N N . VAL B 1 35 ? -31.73602 19.43637 9.86211 1.000 44.72214 517 VAL B N 1
ATOM 1422 C CA . VAL B 1 35 ? -32.19518 18.66986 11.02095 1.000 37.25853 517 VAL B CA 1
ATOM 1423 C C . VAL B 1 35 ? -33.28694 17.67444 10.63641 1.000 37.22997 517 VAL B C 1
ATOM 1424 O O . VAL B 1 35 ? -33.39138 16.59879 11.23754 1.000 36.24925 517 VAL B O 1
ATOM 1428 N N . ASN B 1 36 ? -34.08751 17.98884 9.61512 1.000 39.28083 518 ASN B N 1
ATOM 1429 C CA . ASN B 1 36 ? -35.15989 17.12133 9.14152 1.000 37.09221 518 ASN B CA 1
ATOM 1430 C C . ASN B 1 36 ? -34.90060 16.62430 7.72678 1.000 41.55997 518 ASN B C 1
ATOM 1431 O O . ASN B 1 36 ? -35.83995 16.30910 6.99456 1.000 41.58793 518 ASN B O 1
ATOM 1436 N N . CYS B 1 37 ? -33.63162 16.52753 7.34496 1.000 41.67978 519 CYS B N 1
ATOM 1437 C CA . CYS B 1 37 ? -33.27645 16.10317 6.00005 1.000 32.30445 519 CYS B CA 1
ATOM 1438 C C . CYS B 1 37 ? -33.59998 14.62720 5.79070 1.000 37.18836 519 CYS B C 1
ATOM 1439 O O . CYS B 1 37 ? -33.30820 13.78306 6.64212 1.000 48.86825 519 CYS B O 1
ATOM 1442 N N . ARG B 1 38 ? -34.17511 14.30457 4.63526 1.000 31.47093 520 ARG B N 1
ATOM 1443 C CA . ARG B 1 38 ? -34.56438 12.92922 4.35945 1.000 44.00909 520 ARG B CA 1
ATOM 1444 C C . ARG B 1 38 ? -33.53480 12.21352 3.48936 1.000 46.47877 520 ARG B C 1
ATOM 1445 O O . ARG B 1 38 ? -32.81521 12.82956 2.69983 1.000 55.64900 520 ARG B O 1
ATOM 1453 N N . ASP B 1 39 ? -33.46773 10.89448 3.66252 1.000 52.04916 521 ASP B N 1
ATOM 1454 C CA . ASP B 1 39 ? -32.49122 10.03168 2.99579 1.000 49.89191 521 ASP B CA 1
ATOM 1455 C C . ASP B 1 39 ? -33.08546 9.48768 1.70040 1.000 59.72662 521 ASP B C 1
ATOM 1456 O O . ASP B 1 39 ? -33.90054 8.56382 1.71509 1.000 64.83981 521 ASP B O 1
ATOM 1461 N N . ILE B 1 40 ? -32.64734 10.03751 0.56622 1.000 68.37190 522 ILE B N 1
ATOM 1462 C CA . ILE B 1 40 ? -33.22097 9.64457 -0.71716 1.000 50.66827 522 ILE B CA 1
ATOM 1463 C C . ILE B 1 40 ? -32.92337 8.17903 -1.03518 1.000 63.24775 522 ILE B C 1
ATOM 1464 O O . ILE B 1 40 ? -33.75684 7.48423 -1.63314 1.000 65.48659 522 ILE B O 1
ATOM 1469 N N . GLU B 1 41 ? -31.76078 7.67302 -0.61477 1.000 66.56659 523 GLU B N 1
ATOM 1470 C CA . GLU B 1 41 ? -31.30180 6.33975 -0.98820 1.000 74.57505 523 GLU B CA 1
ATOM 1471 C C . GLU B 1 41 ? -31.80302 5.25199 -0.04778 1.000 76.93847 523 GLU B C 1
ATOM 1472 O O . GLU B 1 41 ? -31.17114 4.19225 0.05097 1.000 86.50438 523 GLU B O 1
ATOM 1474 N N . GLY B 1 42 ? -32.91589 5.49024 0.64170 1.000 68.53447 524 GLY B N 1
ATOM 1475 C CA . GLY B 1 42 ? -33.51071 4.49882 1.51558 1.000 60.69351 524 GLY B CA 1
ATOM 1476 C C . GLY B 1 42 ? -35.01498 4.64663 1.58149 1.000 62.49812 524 GLY B C 1
ATOM 1477 O O . GLY B 1 42 ? -35.68018 4.79756 0.55237 1.000 51.35188 524 GLY B O 1
ATOM 1478 N N . ARG B 1 43 ? -35.56235 4.62810 2.79493 1.000 59.48841 525 ARG B N 1
ATOM 1479 C CA . ARG B 1 43 ? -36.97617 4.88880 3.00543 1.000 51.07932 525 ARG B CA 1
ATOM 1480 C C . ARG B 1 43 ? -37.25796 6.35806 3.30095 1.000 48.61770 525 ARG B C 1
ATOM 1481 O O . ARG B 1 43 ? -38.29765 6.67223 3.88569 1.000 36.15501 525 ARG B O 1
ATOM 1489 N N . GLN B 1 44 ? -36.36730 7.26229 2.89526 1.000 46.01241 526 GLN B N 1
ATOM 1490 C CA . GLN B 1 44 ? -36.57031 8.70235 3.07822 1.000 51.03848 526 GLN B CA 1
ATOM 1491 C C . GLN B 1 44 ? -36.75572 9.04409 4.55463 1.000 46.31862 526 GLN B C 1
ATOM 1492 O O . GLN B 1 44 ? -37.55801 9.90548 4.92153 1.000 47.01934 526 GLN B O 1
ATOM 1498 N N . SER B 1 45 ? -36.00830 8.34705 5.40532 1.000 48.93382 527 SER B N 1
ATOM 1499 C CA . SER B 1 45 ? -36.00780 8.62032 6.83283 1.000 37.86069 527 SER B CA 1
ATOM 1500 C C . SER B 1 45 ? -35.29010 9.92885 7.13703 1.000 35.93169 527 SER B C 1
ATOM 1501 O O . SER B 1 45 ? -34.36121 10.33794 6.43481 1.000 38.28535 527 SER B O 1
ATOM 1504 N N . THR B 1 46 ? -35.71222 10.56720 8.21314 1.000 36.08370 528 THR B N 1
ATOM 1505 C CA . THR B 1 46 ? -35.03902 11.73977 8.74944 1.000 38.23251 528 THR B CA 1
ATOM 1506 C C . THR B 1 46 ? -34.03292 11.30572 9.80333 1.000 35.25198 528 THR B C 1
ATOM 1507 O O . THR B 1 46 ? -34.02253 10.14569 10.22098 1.000 35.83704 528 THR B O 1
ATOM 1511 N N . PRO B 1 47 ? -33.13413 12.20448 10.23352 1.000 38.10629 529 PRO B N 1
ATOM 1512 C CA . PRO B 1 47 ? -32.20734 11.83605 11.31692 1.000 32.04942 529 PRO B CA 1
ATOM 1513 C C . PRO B 1 47 ? -32.90734 11.34007 12.56428 1.000 35.70169 529 PRO B C 1
ATOM 1514 O O . PRO B 1 47 ? -32.39197 10.44644 13.24387 1.000 36.94852 529 PRO B O 1
ATOM 1518 N N . LEU B 1 48 ? -34.07459 11.89768 12.89177 1.000 42.83195 530 LEU B N 1
ATOM 1519 C CA . LEU B 1 48 ? -34.79205 11.41872 14.06584 1.000 34.50229 530 LEU B CA 1
ATOM 1520 C C . LEU B 1 48 ? -35.26559 9.98339 13.87250 1.000 29.33973 530 LEU B C 1
ATOM 1521 O O . LEU B 1 48 ? -35.33558 9.22284 14.84281 1.000 28.70700 530 LEU B O 1
ATOM 1526 N N . HIS B 1 49 ? -35.56816 9.58235 12.63435 1.000 31.31861 531 HIS B N 1
ATOM 1527 C CA . HIS B 1 49 ? -35.91535 8.18520 12.38329 1.000 29.69521 531 HIS B CA 1
ATOM 1528 C C . HIS B 1 49 ? -34.75386 7.26361 12.72721 1.000 37.82523 531 HIS B C 1
ATOM 1529 O O . HIS B 1 49 ? -34.92695 6.25372 13.41816 1.000 32.52422 531 HIS B O 1
ATOM 1536 N N . PHE B 1 50 ? -33.55413 7.60126 12.25230 1.000 44.79296 532 PHE B N 1
ATOM 1537 C CA . PHE B 1 50 ? -32.39929 6.74383 12.49102 1.000 46.19348 532 PHE B CA 1
ATOM 1538 C C . PHE B 1 50 ? -32.05329 6.69333 13.97065 1.000 36.60293 532 PHE B C 1
ATOM 1539 O O . PHE B 1 50 ? -31.89893 5.60821 14.53994 1.000 45.49888 532 PHE B O 1
ATOM 1547 N N . ALA B 1 51 ? -31.94323 7.85895 14.61479 1.000 37.07341 533 ALA B N 1
ATOM 1548 C CA . ALA B 1 51 ? -31.57621 7.88888 16.02725 1.000 34.66850 533 ALA B CA 1
ATOM 1549 C C . ALA B 1 51 ? -32.58498 7.14310 16.89367 1.000 36.90767 533 ALA B C 1
ATOM 1550 O O . ALA B 1 51 ? -32.19988 6.50807 17.88060 1.000 42.68540 533 ALA B O 1
ATOM 1552 N N . ALA B 1 52 ? -33.87098 7.19103 16.54064 1.000 28.03975 534 ALA B N 1
ATOM 1553 C CA . ALA B 1 52 ? -34.87652 6.48350 17.32572 1.000 29.19069 534 ALA B CA 1
ATOM 1554 C C . ALA B 1 52 ? -34.84138 4.97938 17.07454 1.000 38.34955 534 ALA B C 1
ATOM 1555 O O . ALA B 1 52 ? -35.00135 4.18379 18.01099 1.000 32.48221 534 ALA B O 1
ATOM 1557 N N . GLY B 1 53 ? -34.65012 4.57237 15.81865 1.000 36.24316 535 GLY B N 1
ATOM 1558 C CA . GLY B 1 53 ? -34.62834 3.15665 15.50491 1.000 37.16454 535 GLY B CA 1
ATOM 1559 C C . GLY B 1 53 ? -33.42380 2.43221 16.06893 1.000 40.81746 535 GLY B C 1
ATOM 1560 O O . GLY B 1 53 ? -33.48222 1.22241 16.29964 1.000 40.03470 535 GLY B O 1
ATOM 1561 N N . TYR B 1 54 ? -32.30983 3.14024 16.25916 1.000 35.75161 536 TYR B N 1
ATOM 1562 C CA . TYR B 1 54 ? -31.07962 2.53682 16.75468 1.000 43.82612 536 TYR B CA 1
ATOM 1563 C C . TYR B 1 54 ? -30.79513 2.87796 18.21597 1.000 47.72121 536 TYR B C 1
ATOM 1564 O O . TYR B 1 54 ? -29.67972 2.64215 18.69148 1.000 49.52976 536 TYR B O 1
ATOM 1573 N N . ASN B 1 55 ? -31.77580 3.43355 18.92756 1.000 35.69845 537 ASN B N 1
ATOM 1574 C CA . ASN B 1 55 ? -31.69904 3.65212 20.37093 1.000 46.26275 537 ASN B CA 1
ATOM 1575 C C . ASN B 1 55 ? -30.57124 4.60811 20.75489 1.000 46.84288 537 ASN B C 1
ATOM 1576 O O . ASN B 1 55 ? -29.88582 4.41052 21.76186 1.000 47.32707 537 ASN B O 1
ATOM 1581 N N . ARG B 1 56 ? -30.40993 5.68435 19.98059 1.000 44.95487 538 ARG B N 1
ATOM 1582 C CA . ARG B 1 56 ? -29.39028 6.70078 20.25735 1.000 39.45511 538 ARG B CA 1
ATOM 1583 C C . ARG B 1 56 ? -30.02446 7.80167 21.09841 1.000 43.92478 538 ARG B C 1
ATOM 1584 O O . ARG B 1 56 ? -30.29207 8.91221 20.63314 1.000 46.23038 538 ARG B O 1
ATOM 1592 N N . VAL B 1 57 ? -30.22143 7.48526 22.38144 1.000 37.44965 539 VAL B N 1
ATOM 1593 C CA . VAL B 1 57 ? -30.99381 8.34906 23.27227 1.000 39.18796 539 VAL B CA 1
ATOM 1594 C C . VAL B 1 57 ? -30.41780 9.75798 23.30309 1.000 38.18165 539 VAL B C 1
ATOM 1595 O O . VAL B 1 57 ? -31.16068 10.74629 23.32985 1.000 38.48539 539 VAL B O 1
ATOM 1599 N N . SER B 1 58 ? -29.09134 9.87761 23.31531 1.000 37.73540 540 SER B N 1
ATOM 1600 C CA . SER B 1 58 ? -28.48707 11.20391 23.37985 1.000 39.18706 540 SER B CA 1
ATOM 1601 C C . SER B 1 58 ? -28.75516 11.99714 22.10565 1.000 48.10226 540 SER B C 1
ATOM 1602 O O . SER B 1 58 ? -29.04178 13.20010 22.16413 1.000 45.44071 540 SER B O 1
ATOM 1605 N N . VAL B 1 59 ? -28.70164 11.33307 20.94759 1.000 51.06826 541 VAL B N 1
ATOM 1606 C CA . VAL B 1 59 ? -28.98428 12.01826 19.69237 1.000 42.27384 541 VAL B CA 1
ATOM 1607 C C . VAL B 1 59 ? -30.46057 12.38773 19.61030 1.000 41.66128 541 VAL B C 1
ATOM 1608 O O . VAL B 1 59 ? -30.81340 13.49591 19.18308 1.000 35.81368 541 VAL B O 1
ATOM 1612 N N . VAL B 1 60 ? -31.34314 11.48727 20.05356 1.000 38.03289 542 VAL B N 1
ATOM 1613 C CA . VAL B 1 60 ? -32.77303 11.78853 20.05057 1.000 40.06433 542 VAL B CA 1
ATOM 1614 C C . VAL B 1 60 ? -33.05637 13.01412 20.90845 1.000 40.24272 542 VAL B C 1
ATOM 1615 O O . VAL B 1 60 ? -33.79501 13.91822 20.49834 1.000 43.97457 542 VAL B O 1
ATOM 1619 N N . GLU B 1 61 ? -32.46024 13.07711 22.10217 1.000 43.13874 543 GLU B N 1
ATOM 1620 C CA . GLU B 1 61 ? -32.68320 14.22458 22.97689 1.000 37.77770 543 GLU B CA 1
ATOM 1621 C C . GLU B 1 61 ? -32.19213 15.51576 22.33191 1.000 40.11107 543 GLU B C 1
ATOM 1622 O O . GLU B 1 61 ? -32.88571 16.53918 22.36793 1.000 46.02890 543 GLU B O 1
ATOM 1624 N N . TYR B 1 62 ? -31.00771 15.47994 21.71624 1.000 45.07291 544 TYR B N 1
ATOM 1625 C CA . TYR B 1 62 ? -30.44421 16.68042 21.10515 1.000 45.69533 544 TYR B CA 1
ATOM 1626 C C . TYR B 1 62 ? -31.28895 17.13957 19.92194 1.000 47.67972 544 TYR B C 1
ATOM 1627 O O . TYR B 1 62 ? -31.57035 18.33562 19.77135 1.000 44.13779 544 TYR B O 1
ATOM 1636 N N . LEU B 1 63 ? -31.68107 16.20072 19.05802 1.000 45.79766 545 LEU B N 1
ATOM 1637 C CA . LEU B 1 63 ? -32.45619 16.55118 17.87171 1.000 44.07590 545 LEU B CA 1
ATOM 1638 C C . LEU B 1 63 ? -33.79227 17.17516 18.25497 1.000 34.26845 545 LEU B C 1
ATOM 1639 O O . LEU B 1 63 ? -34.20720 18.18962 17.67873 1.000 37.13637 545 LEU B O 1
ATOM 1644 N N . LEU B 1 64 ? -34.48688 16.57210 19.22112 1.000 35.41990 546 LEU B N 1
ATOM 1645 C CA . LEU B 1 64 ? -35.77180 17.11468 19.65621 1.000 47.23444 546 LEU B CA 1
ATOM 1646 C C . LEU B 1 64 ? -35.63004 18.54917 20.15617 1.000 43.26148 546 LEU B C 1
ATOM 1647 O O . LEU B 1 64 ? -36.49756 19.39450 19.89844 1.000 43.55399 546 LEU B O 1
ATOM 1652 N N . GLN B 1 65 ? -34.53258 18.85038 20.85496 1.000 44.34835 547 GLN B N 1
ATOM 1653 C CA A GLN B 1 65 ? -34.32551 20.20597 21.34919 0.500 45.22104 547 GLN B CA 1
ATOM 1654 C CA B GLN B 1 65 ? -34.29429 20.20019 21.35323 0.500 45.82858 547 GLN B CA 1
ATOM 1655 C C . GLN B 1 65 ? -33.95595 21.19412 20.24755 1.000 38.17352 547 GLN B C 1
ATOM 1656 O O . GLN B 1 65 ? -34.01252 22.40422 20.48995 1.000 47.06795 547 GLN B O 1
ATOM 1667 N N . HIS B 1 66 ? -33.60837 20.72302 19.04873 1.000 43.04792 548 HIS B N 1
ATOM 1668 C CA . HIS B 1 66 ? -33.13786 21.57427 17.95866 1.000 34.22351 548 HIS B CA 1
ATOM 1669 C C . HIS B 1 66 ? -34.00201 21.44511 16.70802 1.000 35.58405 548 HIS B C 1
ATOM 1670 O O . HIS B 1 66 ? -33.49635 21.44362 15.58487 1.000 42.44993 548 HIS B O 1
ATOM 1677 N N . GLY B 1 67 ? -35.31126 21.30532 16.88693 1.000 37.17658 549 GLY B N 1
ATOM 1678 C CA . GLY B 1 67 ? -36.25127 21.39844 15.78392 1.000 38.20974 549 GLY B CA 1
ATOM 1679 C C . GLY B 1 67 ? -36.49714 20.13187 14.99248 1.000 37.85587 549 GLY B C 1
ATOM 1680 O O . GLY B 1 67 ? -36.97238 20.21785 13.85222 1.000 37.94988 549 GLY B O 1
ATOM 1681 N N . ALA B 1 68 ? -36.19860 18.96130 15.55022 1.000 26.47817 550 ALA B N 1
ATOM 1682 C CA . ALA B 1 68 ? -36.52440 17.71692 14.86894 1.000 32.74832 550 ALA B CA 1
ATOM 1683 C C . ALA B 1 68 ? -38.03620 17.49918 14.87580 1.000 43.60868 550 ALA B C 1
ATOM 1684 O O . ALA B 1 68 ? -38.71915 17.75790 15.87594 1.000 37.98722 550 ALA B O 1
ATOM 1686 N N . ASP B 1 69 ? -38.55813 17.04665 13.73696 1.000 36.29690 551 ASP B N 1
ATOM 1687 C CA . ASP B 1 69 ? -39.99279 16.86349 13.52603 1.000 29.12684 551 ASP B CA 1
ATOM 1688 C C . ASP B 1 69 ? -40.43641 15.48938 14.02986 1.000 33.09043 551 ASP B C 1
ATOM 1689 O O . ASP B 1 69 ? -40.13437 14.46770 13.40320 1.000 35.54620 551 ASP B O 1
ATOM 1694 N N . VAL B 1 70 ? -41.17357 15.45588 15.14749 1.000 25.89909 552 VAL B N 1
ATOM 1695 C CA . VAL B 1 70 ? -41.72341 14.18946 15.62607 1.000 23.62974 552 VAL B CA 1
ATOM 1696 C C . VAL B 1 70 ? -42.82039 13.63999 14.72094 1.000 36.62547 552 VAL B C 1
ATOM 1697 O O . VAL B 1 70 ? -43.22298 12.48409 14.90062 1.000 32.73743 552 VAL B O 1
ATOM 1701 N N . HIS B 1 71 ? -43.34373 14.43319 13.77437 1.000 28.02945 553 HIS B N 1
ATOM 1702 C CA . HIS B 1 71 ? -44.42014 13.97288 12.90022 1.000 27.79458 553 HIS B CA 1
ATOM 1703 C C . HIS B 1 71 ? -43.94026 13.57585 11.51120 1.000 27.11603 553 HIS B C 1
ATOM 1704 O O . HIS B 1 71 ? -44.76491 13.18811 10.68161 1.000 37.72819 553 HIS B O 1
ATOM 1711 N N . ALA B 1 72 ? -42.64036 13.65269 11.23469 1.000 33.56423 554 ALA B N 1
ATOM 1712 C CA . ALA B 1 72 ? -42.15121 13.36880 9.89120 1.000 29.84166 554 ALA B CA 1
ATOM 1713 C C . ALA B 1 72 ? -42.41407 11.91557 9.52744 1.000 30.43764 554 ALA B C 1
ATOM 1714 O O . ALA B 1 72 ? -42.16476 11.01181 10.32818 1.000 32.39932 554 ALA B O 1
ATOM 1716 N N . LYS B 1 73 ? -42.93598 11.69403 8.32199 1.000 27.70899 555 LYS B N 1
ATOM 1717 C CA . LYS B 1 73 ? -43.24190 10.36161 7.82536 1.000 26.69304 555 LYS B CA 1
ATOM 1718 C C . LYS B 1 73 ? -42.20282 9.94645 6.79422 1.000 28.84085 555 LYS B C 1
ATOM 1719 O O . LYS B 1 73 ? -41.69773 10.78350 6.04280 1.000 36.41160 555 LYS B O 1
ATOM 1725 N N . ASP B 1 74 ? -41.83652 8.66550 6.80144 1.000 29.90118 556 AS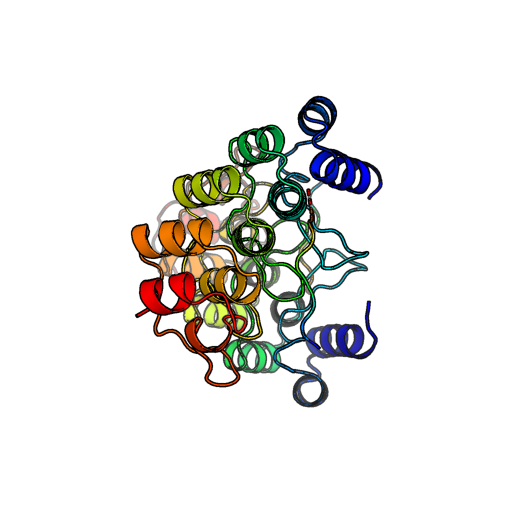P B N 1
ATOM 1726 C CA . ASP B 1 74 ? -40.91533 8.15092 5.80150 1.000 28.07793 556 ASP B CA 1
ATOM 1727 C C . ASP B 1 74 ? -41.71724 7.69107 4.58322 1.000 34.20501 556 ASP B C 1
ATOM 1728 O O . ASP B 1 74 ? -42.93230 7.89860 4.49948 1.000 36.33349 556 ASP B O 1
ATOM 1733 N N . LYS B 1 75 ? -41.04363 7.02502 3.64084 1.000 34.34627 557 LYS B N 1
ATOM 1734 C CA . LYS B 1 75 ? -41.68018 6.65652 2.37953 1.000 44.04260 557 LYS B CA 1
ATOM 1735 C C . LYS B 1 75 ? -42.91933 5.79469 2.60790 1.000 36.46820 557 LYS B C 1
ATOM 1736 O O . LYS B 1 75 ? -43.88444 5.87668 1.84028 1.000 41.35753 557 LYS B O 1
ATOM 1742 N N . GLY B 1 76 ? -42.92163 4.98796 3.66525 1.000 30.74237 558 GLY B N 1
ATOM 1743 C CA . GLY B 1 76 ? -44.03247 4.12926 4.02253 1.000 30.62283 558 GLY B CA 1
ATOM 1744 C C . GLY B 1 76 ? -45.00299 4.69414 5.04028 1.000 38.68015 558 GLY B C 1
ATOM 1745 O O . GLY B 1 76 ? -45.88727 3.95873 5.49856 1.000 30.19264 558 GLY B O 1
ATOM 1746 N N . GLY B 1 77 ? -44.84878 5.95841 5.44018 1.000 37.15414 559 GLY B N 1
ATOM 1747 C CA . GLY B 1 77 ? -45.74736 6.58544 6.38903 1.000 28.72404 559 GLY B CA 1
ATOM 1748 C C . GLY B 1 77 ? -45.40085 6.40079 7.84923 1.000 32.36683 559 GLY B C 1
ATOM 1749 O O . GLY B 1 77 ? -46.24458 6.69232 8.70936 1.000 33.93677 559 GLY B O 1
ATOM 1750 N N . LEU B 1 78 ? -44.20497 5.90478 8.16090 1.000 32.61700 560 LEU B N 1
ATOM 1751 C CA . LEU B 1 78 ? -43.79475 5.70447 9.54628 1.000 30.60865 560 LEU B CA 1
ATOM 1752 C C . LEU B 1 78 ? -43.26775 7.00127 10.14290 1.000 28.07845 560 LEU B C 1
ATOM 1753 O O . LEU B 1 78 ? -42.51970 7.73655 9.49226 1.000 30.17981 560 LEU B O 1
ATOM 1758 N N . VAL B 1 79 ? -43.63022 7.26381 11.39671 1.000 25.42513 561 VAL B N 1
ATOM 1759 C CA . VAL B 1 79 ? -43.02017 8.36097 12.15371 1.000 32.87033 561 VAL B CA 1
ATOM 1760 C C . VAL B 1 79 ? -41.95318 7.75227 13.05740 1.000 25.65361 561 VAL B C 1
ATOM 1761 O O . VAL B 1 79 ? -41.94412 6.52424 13.23358 1.000 22.27056 561 VAL B O 1
ATOM 1765 N N . PRO B 1 80 ? -41.02951 8.54724 13.62563 1.000 30.02473 562 PRO B N 1
ATOM 1766 C CA . PRO B 1 80 ? -39.99487 7.96758 14.50977 1.000 22.13516 562 PRO B CA 1
ATOM 1767 C C . PRO B 1 80 ? -40.52446 7.10503 15.65225 1.000 28.03309 562 PRO B C 1
ATOM 1768 O O . PRO B 1 80 ? -39.83760 6.15959 16.06364 1.000 26.29667 562 PRO B O 1
ATOM 1772 N N . LEU B 1 81 ? -41.72156 7.38111 16.17548 1.000 22.59284 563 LEU B N 1
ATOM 1773 C CA . LEU B 1 81 ? -42.25272 6.53501 17.23526 1.000 24.14174 563 LEU B CA 1
ATOM 1774 C C . LEU B 1 81 ? -42.46767 5.11269 16.74742 1.000 25.25453 563 LEU B C 1
ATOM 1775 O O . LEU B 1 81 ? -42.35355 4.16768 17.53445 1.000 27.14559 563 LEU B O 1
ATOM 1780 N N . HIS B 1 82 ? -42.77156 4.94015 15.45607 1.000 33.00028 564 HIS B N 1
ATOM 1781 C CA . HIS B 1 82 ? -42.84182 3.60178 14.86959 1.000 29.36835 564 HIS B CA 1
ATOM 1782 C C . HIS B 1 82 ? -41.49808 2.89371 14.98328 1.000 35.03041 564 HIS B C 1
ATOM 1783 O O . HIS B 1 82 ? -41.42751 1.72524 15.38458 1.000 35.79304 564 HIS B O 1
ATOM 1790 N N . ASN B 1 83 ? -40.41821 3.58837 14.60370 1.000 29.79911 565 ASN B N 1
ATOM 1791 C CA . ASN B 1 83 ? -39.08847 2.98651 14.63590 1.000 35.64158 565 ASN B CA 1
ATOM 1792 C C . ASN B 1 83 ? -38.70634 2.57693 16.05037 1.000 39.66649 565 ASN B C 1
ATOM 1793 O O . ASN B 1 83 ? -38.16243 1.48744 16.25953 1.000 33.85847 565 ASN B O 1
ATOM 1798 N N . ALA B 1 84 ? -38.97283 3.44632 17.03322 1.000 38.43412 566 ALA B N 1
ATOM 1799 C CA . ALA B 1 84 ? -38.63209 3.14088 18.41973 1.000 30.32199 566 ALA B CA 1
ATOM 1800 C C . ALA B 1 84 ? -39.46010 1.97816 18.94905 1.000 33.26100 566 ALA B C 1
ATOM 1801 O O . ALA B 1 84 ? -38.94564 1.12079 19.67439 1.000 39.00851 566 ALA B O 1
ATOM 1803 N N . CYS B 1 85 ? -40.75113 1.94639 18.61953 1.000 28.35049 567 CYS B N 1
ATOM 1804 C CA . CYS B 1 85 ? -41.61528 0.88153 19.11549 1.000 32.04417 567 CYS B CA 1
ATOM 1805 C C . CYS B 1 85 ? -41.29733 -0.46620 18.47867 1.000 36.07410 567 CYS B C 1
ATOM 1806 O O . CYS B 1 85 ? -41.43054 -1.50576 19.13252 1.000 39.85545 567 CYS B O 1
ATOM 1809 N N . SER B 1 86 ? -40.87684 -0.47636 17.21491 1.000 37.40310 568 SER B N 1
ATOM 1810 C CA . SER B 1 86 ? -40.60315 -1.74525 16.54893 1.000 44.93223 568 SER B CA 1
ATOM 1811 C C . SER B 1 86 ? -39.43283 -2.47713 17.19831 1.000 44.51446 568 SER B C 1
ATOM 1812 O O . SER B 1 86 ? -39.43551 -3.71104 17.28682 1.000 41.03633 568 SER B O 1
ATOM 1815 N N . TYR B 1 87 ? -38.43290 -1.73788 17.67982 1.000 43.98656 569 TYR B N 1
ATOM 1816 C CA . TYR B 1 87 ? -37.22626 -2.34668 18.22230 1.000 43.77604 569 TYR B CA 1
ATOM 1817 C C . TYR B 1 87 ? -37.15520 -2.26289 19.73974 1.000 38.87602 569 TYR B C 1
ATOM 1818 O O . TYR B 1 87 ? -36.08226 -2.45852 20.31378 1.000 53.66886 569 TYR B O 1
ATOM 1827 N N . GLY B 1 88 ? -38.27823 -1.98506 20.39893 1.000 38.10922 570 GLY B N 1
ATOM 1828 C CA . GLY B 1 88 ? -38.34518 -2.07107 21.84701 1.000 37.65020 570 GLY B CA 1
ATOM 1829 C C . GLY B 1 88 ? -37.60964 -0.99371 22.61523 1.000 34.68142 570 GLY B C 1
ATOM 1830 O O . GLY B 1 88 ? -37.24821 -1.21523 23.77467 1.000 41.25102 570 GLY B O 1
ATOM 1831 N N . HIS B 1 89 ? -37.38640 0.17649 22.01819 1.000 34.72159 571 HIS B N 1
ATOM 1832 C CA . HIS B 1 89 ? -36.61611 1.23922 22.66699 1.000 35.49943 571 HIS B CA 1
ATOM 1833 C C . HIS B 1 89 ? -37.54202 2.06023 23.55656 1.000 42.90789 571 HIS B C 1
ATOM 1834 O O . HIS B 1 89 ? -38.09541 3.08432 23.14585 1.000 39.01856 571 HIS B O 1
ATOM 1841 N N . TYR B 1 90 ? -37.67672 1.61423 24.81031 1.000 32.99396 572 TYR B N 1
ATOM 1842 C CA . TYR B 1 90 ? -38.63041 2.21894 25.73983 1.000 41.38853 572 TYR B CA 1
ATOM 1843 C C . TYR B 1 90 ? -38.28612 3.67591 26.03177 1.000 36.58213 572 TYR B C 1
ATOM 1844 O O . TYR B 1 90 ? -39.14984 4.56053 25.95270 1.000 37.05048 572 TYR B O 1
ATOM 1853 N N . GLU B 1 91 ? -37.02523 3.94587 26.37096 1.000 34.12481 573 GLU B N 1
ATOM 1854 C CA . GLU B 1 91 ? -36.64714 5.30229 26.75077 1.000 35.98827 573 GLU B CA 1
ATOM 1855 C C . GLU B 1 91 ? -36.82220 6.26746 25.58830 1.000 34.72329 573 GLU B C 1
ATOM 1856 O O . GLU B 1 91 ? -37.29625 7.39483 25.77721 1.000 36.31298 573 GLU B O 1
ATOM 1859 N N . VAL B 1 92 ? -36.47871 5.83403 24.37210 1.000 33.32580 574 VAL B N 1
ATOM 1860 C CA . VAL B 1 92 ? -36.66893 6.69165 23.20584 1.000 36.98497 574 VAL B CA 1
ATOM 1861 C C . VAL B 1 92 ? -38.15329 6.94700 22.96831 1.000 38.33423 574 VAL B C 1
ATOM 1862 O O . VAL B 1 92 ? -38.56729 8.07577 22.67222 1.000 39.38675 574 VAL B O 1
ATOM 1866 N N . ALA B 1 93 ? -38.97763 5.90984 23.10618 1.000 30.09756 575 ALA B N 1
ATOM 1867 C CA . ALA B 1 93 ? -40.40157 6.08029 22.87531 1.000 24.98476 575 ALA B CA 1
ATOM 1868 C C . ALA B 1 93 ? -41.00612 7.06919 23.86454 1.000 38.21901 575 ALA B C 1
ATOM 1869 O O . ALA B 1 93 ? -41.79366 7.93704 23.46703 1.000 32.88672 575 ALA B O 1
ATOM 1871 N N . GLU B 1 94 ? -40.63816 6.97336 25.15448 1.000 41.87163 576 GLU B N 1
ATOM 1872 C CA . GLU B 1 94 ? -41.17826 7.91864 26.13302 1.000 28.79615 576 GLU B CA 1
ATOM 1873 C C . GLU B 1 94 ? -40.72263 9.34326 25.83731 1.000 28.35561 576 GLU B C 1
ATOM 1874 O O . GLU B 1 94 ? -41.49175 10.29859 26.00030 1.000 36.45035 576 GLU B O 1
ATOM 1880 N N . LEU B 1 95 ? -39.48965 9.50637 25.36287 1.000 31.70898 577 LEU B N 1
ATOM 1881 C CA . LEU B 1 95 ? -39.01140 10.83917 25.00947 1.000 34.68456 577 LEU B CA 1
ATOM 1882 C C . LEU B 1 95 ? -39.82537 11.43847 23.86882 1.000 41.47637 577 LEU B C 1
ATOM 1883 O O . LEU B 1 95 ? -40.18400 12.62158 23.90727 1.000 46.23535 577 LEU B O 1
ATOM 1888 N N . LEU B 1 96 ? -40.11248 10.64044 22.83623 1.000 34.99977 578 LEU B N 1
ATOM 1889 C CA . LEU B 1 96 ? -40.89924 11.13303 21.71258 1.000 31.25769 578 LEU B CA 1
ATOM 1890 C C . LEU B 1 96 ? -42.30710 11.51439 22.14763 1.000 35.18743 578 LEU B C 1
ATOM 1891 O O . LEU B 1 96 ? -42.84519 12.54084 21.70850 1.000 35.09250 578 LEU B O 1
ATOM 1896 N N . VAL B 1 97 ? -42.93581 10.67714 22.97589 1.000 27.14370 579 VAL B N 1
ATOM 1897 C CA . VAL B 1 97 ? -44.27581 10.98189 23.46674 1.000 29.26902 579 VAL B CA 1
ATOM 1898 C C . VAL B 1 97 ? -44.25003 12.24626 24.31229 1.000 32.43760 579 VAL B C 1
ATOM 1899 O O . VAL B 1 97 ? -45.16141 13.08085 24.24058 1.000 33.80191 579 VAL B O 1
ATOM 1903 N N . LYS B 1 98 ? -43.19263 12.41524 25.11127 1.000 41.46573 580 LYS B N 1
ATOM 1904 C CA . LYS B 1 98 ? -43.04599 13.61611 25.92428 1.000 35.18067 580 LYS B CA 1
ATOM 1905 C C . LYS B 1 98 ? -42.95863 14.86537 25.06226 1.000 37.57823 580 LYS B C 1
ATOM 1906 O O . LYS B 1 98 ? -43.42647 15.93181 25.47884 1.000 40.17525 580 LYS B O 1
ATOM 1912 N N . HIS B 1 99 ? -42.39745 14.75235 23.85170 1.000 31.45523 581 HIS B N 1
ATOM 1913 C CA . HIS B 1 99 ? -42.24475 15.88834 22.94567 1.000 30.65577 581 HIS B CA 1
ATOM 1914 C C . HIS B 1 99 ? -43.33223 15.94257 21.87293 1.000 35.48242 581 HIS B C 1
ATOM 1915 O O . HIS B 1 99 ? -43.15641 16.62042 20.85231 1.000 35.12377 581 HIS B O 1
ATOM 1922 N N . GLY B 1 100 ? -44.45704 15.26512 22.09216 1.000 29.99320 582 GLY B N 1
ATOM 1923 C CA . GLY B 1 100 ? -45.63041 15.43941 21.26628 1.000 27.28759 582 GLY B CA 1
ATOM 1924 C C . GLY B 1 100 ? -45.89123 14.38964 20.20810 1.000 34.50703 582 GLY B C 1
ATOM 1925 O O . GLY B 1 100 ? -46.76704 14.60576 19.36663 1.000 28.89075 582 GLY B O 1
ATOM 1926 N N . ALA B 1 101 ? -45.17337 13.26746 20.21675 1.000 32.83042 583 ALA B N 1
ATOM 1927 C CA . ALA B 1 101 ? -45.46114 12.21292 19.25444 1.000 32.45247 583 ALA B CA 1
ATOM 1928 C C . ALA B 1 101 ? -46.88309 11.70166 19.45637 1.000 40.16734 583 ALA B C 1
ATOM 1929 O O . ALA B 1 101 ? -47.33526 11.50823 20.58960 1.000 32.10642 583 ALA B O 1
ATOM 1931 N N . VAL B 1 102 ? -47.59923 11.52506 18.34606 1.000 36.14427 584 VAL B N 1
ATOM 1932 C CA . VAL B 1 102 ? -48.98231 11.05028 18.36322 1.000 39.64957 584 VAL B CA 1
ATOM 1933 C C . VAL B 1 102 ? -48.99140 9.52608 18.44663 1.000 32.97216 584 VAL B C 1
ATOM 1934 O O . VAL B 1 102 ? -48.54922 8.84632 17.51497 1.000 34.46880 584 VAL B O 1
ATOM 1938 N N . VAL B 1 103 ? -49.52719 8.98404 19.54804 1.000 30.60815 585 VAL B N 1
ATOM 1939 C CA . VAL B 1 103 ? -49.46056 7.53762 19.75354 1.000 31.28522 585 VAL B CA 1
ATOM 1940 C C . VAL B 1 103 ? -50.39758 6.76417 18.82628 1.000 28.77810 585 VAL B C 1
ATOM 1941 O O . VAL B 1 103 ? -50.17738 5.57019 18.59417 1.000 33.05223 585 VAL B O 1
ATOM 1945 N N . ASN B 1 104 ? -51.43559 7.39601 18.28327 1.000 26.04893 586 ASN B N 1
ATOM 1946 C CA . ASN B 1 104 ? -52.37869 6.70028 17.41400 1.000 36.36959 586 ASN B CA 1
ATOM 1947 C C . ASN B 1 104 ? -52.16037 7.00537 15.94030 1.000 28.18871 586 ASN B C 1
ATOM 1948 O O . ASN B 1 104 ? -52.99082 6.62510 15.11173 1.000 41.88229 586 ASN B O 1
ATOM 1953 N N . VAL B 1 105 ? -51.05146 7.66024 15.59241 1.000 28.51179 587 VAL B N 1
ATOM 1954 C CA . VAL B 1 105 ? -50.74814 7.90653 14.19036 1.000 32.12926 587 VAL B CA 1
ATOM 1955 C C . VAL B 1 105 ? -50.58235 6.56489 13.48460 1.000 30.81377 587 VAL B C 1
ATOM 1956 O O . VAL B 1 105 ? -50.18511 5.56598 14.09179 1.000 29.57171 587 VAL B O 1
ATOM 1960 N N . ALA B 1 106 ? -50.90234 6.53318 12.19401 1.000 29.91624 588 ALA B N 1
ATOM 1961 C CA . ALA B 1 106 ? -50.87881 5.29837 11.42262 1.000 28.46307 588 ALA B CA 1
ATOM 1962 C C . ALA B 1 106 ? -50.09704 5.50631 10.13614 1.000 28.74745 588 ALA B C 1
ATOM 1963 O O . ALA B 1 106 ? -50.10452 6.59504 9.56107 1.000 28.14836 588 ALA B O 1
ATOM 1965 N N . ASP B 1 107 ? -49.39924 4.45764 9.70313 1.000 27.22388 589 ASP B N 1
ATOM 1966 C CA . ASP B 1 107 ? -48.61081 4.52813 8.48304 1.000 24.49020 589 ASP B CA 1
ATOM 1967 C C . ASP B 1 107 ? -49.53137 4.25955 7.29171 1.000 35.71190 589 ASP B C 1
ATOM 1968 O O . ASP B 1 107 ? -50.75713 4.20666 7.43246 1.000 25.46793 589 ASP B O 1
ATOM 1973 N N . LEU B 1 108 ? -48.94808 4.06148 6.10144 1.000 33.20924 590 LEU B N 1
ATOM 1974 C CA . LEU B 1 108 ? -49.76128 3.91202 4.89542 1.000 42.23373 590 LEU B CA 1
ATOM 1975 C C . LEU B 1 108 ? -50.62017 2.65566 4.90433 1.000 40.95206 590 LEU B C 1
ATOM 1976 O O . LEU B 1 108 ? -51.63640 2.62934 4.20934 1.000 40.51678 590 LEU B O 1
ATOM 1981 N N . TRP B 1 109 ? -50.24338 1.62598 5.66547 1.000 38.46496 591 TRP B N 1
ATOM 1982 C CA . TRP B 1 109 ? -51.05012 0.42462 5.83788 1.000 33.86859 591 TRP B CA 1
ATOM 1983 C C . TRP B 1 109 ? -51.91695 0.48563 7.08710 1.000 38.89865 591 TRP B C 1
ATOM 1984 O O . TRP B 1 109 ? -52.51436 -0.52825 7.46216 1.000 39.34772 591 TRP B O 1
ATOM 1995 N N . LYS B 1 110 ? -52.00894 1.65749 7.72287 1.000 35.18767 592 LYS B N 1
ATOM 1996 C CA . LYS B 1 110 ? -52.79591 1.87233 8.93721 1.000 29.05304 592 LYS B CA 1
ATOM 1997 C C . LYS B 1 110 ? -52.25833 1.07152 10.12924 1.000 30.98082 592 LYS B C 1
ATOM 1998 O O . LYS B 1 110 ? -52.99491 0.73981 11.06556 1.000 20.27032 592 LYS B O 1
ATOM 2002 N N . PHE B 1 111 ? -50.96399 0.76325 10.11873 1.000 25.14161 593 PHE B N 1
ATOM 2003 C CA . PHE B 1 111 ? -50.29251 0.28361 11.32192 1.000 24.86758 593 PHE B CA 1
ATOM 2004 C C . PHE B 1 111 ? -49.99591 1.47296 12.22761 1.000 33.08615 593 PHE B C 1
ATOM 2005 O O . PHE B 1 111 ? -49.29737 2.40654 11.81427 1.000 30.97185 593 PHE B O 1
ATOM 2013 N N . THR B 1 112 ? -50.52387 1.44908 13.44714 1.000 23.38234 594 THR B N 1
ATOM 2014 C CA . THR B 1 112 ? -50.13886 2.39740 14.48240 1.000 21.22343 594 THR B CA 1
ATOM 2015 C C . THR B 1 112 ? -48.88941 1.8923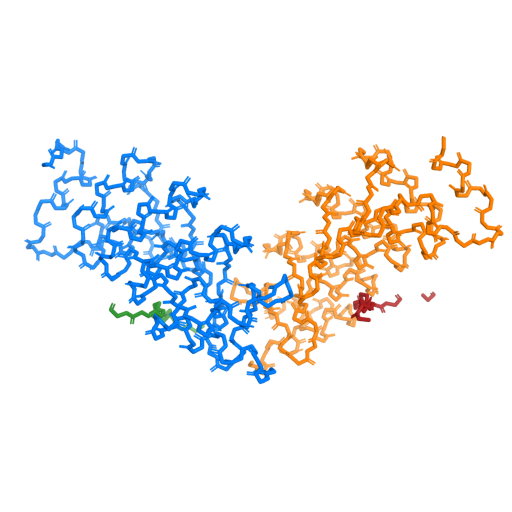9 15.18054 1.000 23.65092 594 THR B C 1
ATOM 2016 O O . THR B 1 112 ? -48.46117 0.75566 14.95650 1.000 21.52105 594 THR B O 1
ATOM 2020 N N . PRO B 1 113 ? -48.26587 2.71391 16.03485 1.000 33.52199 595 PRO B N 1
ATOM 2021 C CA . PRO B 1 113 ? -47.17308 2.18728 16.87072 1.000 31.70762 595 PRO B CA 1
ATOM 2022 C C . PRO B 1 113 ? -47.58245 1.00153 17.73070 1.000 28.80731 595 PRO B C 1
ATOM 2023 O O . PRO B 1 113 ? -46.75188 0.11925 17.99608 1.000 29.41248 595 PRO B O 1
ATOM 2027 N N . LEU B 1 114 ? -48.84909 0.92740 18.14232 1.000 22.54932 596 LEU B N 1
ATOM 2028 C CA . LEU B 1 114 ? -49.28766 -0.22383 18.92352 1.000 25.62206 596 LEU B CA 1
ATOM 2029 C C . LEU B 1 114 ? -49.31534 -1.50648 18.09230 1.000 32.40293 596 LEU B C 1
ATOM 2030 O O . LEU B 1 114 ? -49.03744 -2.58940 18.62145 1.000 31.87438 596 LEU B O 1
ATOM 2035 N N . HIS B 1 115 ? -49.64462 -1.41167 16.80248 1.000 31.51329 597 HIS B N 1
ATOM 2036 C CA . HIS B 1 115 ? -49.52129 -2.56727 15.91717 1.000 28.44457 597 HIS B CA 1
ATOM 2037 C C . HIS B 1 115 ? -48.07454 -3.04436 15.84684 1.000 33.70925 597 HIS B C 1
ATOM 2038 O O . HIS B 1 115 ? -47.80326 -4.24452 15.94105 1.000 35.31202 597 HIS B O 1
ATOM 2045 N N . GLU B 1 116 ? -47.13430 -2.10595 15.67820 1.000 31.63234 598 GLU B N 1
ATOM 2046 C CA . GLU B 1 116 ? -45.71116 -2.43449 15.60853 1.000 36.56667 598 GLU B CA 1
ATOM 2047 C C . GLU B 1 116 ? -45.23020 -3.12768 16.86793 1.000 35.16464 598 GLU B C 1
ATOM 2048 O O . GLU B 1 116 ? -44.49068 -4.11208 16.79356 1.000 42.02369 598 GLU B O 1
ATOM 2054 N N . ALA B 1 117 ? -45.59256 -2.59132 18.03830 1.000 40.68074 599 ALA B N 1
ATOM 2055 C CA . ALA B 1 117 ? -45.09816 -3.15829 19.28942 1.000 38.89882 599 ALA B CA 1
ATOM 2056 C C . ALA B 1 117 ? -45.67483 -4.54543 19.52340 1.000 33.01205 599 ALA B C 1
ATOM 2057 O O . ALA B 1 117 ? -44.97101 -5.44768 19.99298 1.000 31.12478 599 ALA B O 1
ATOM 2059 N N . ALA B 1 118 ? -46.95087 -4.73841 19.18806 1.000 33.96764 600 ALA B N 1
ATOM 2060 C CA . ALA B 1 118 ? -47.56883 -6.05021 19.35564 1.000 36.60966 600 ALA B CA 1
ATOM 2061 C C . ALA B 1 118 ? -46.97790 -7.06583 18.38432 1.000 36.37044 600 ALA B C 1
ATOM 2062 O O . ALA B 1 118 ? -46.77683 -8.23370 18.73618 1.000 40.56970 600 ALA B O 1
ATOM 2064 N N . ALA B 1 119 ? -46.69939 -6.63882 17.15491 1.000 37.90230 601 ALA B N 1
ATOM 2065 C CA . ALA B 1 119 ? -46.17502 -7.55714 16.15320 1.000 43.30016 601 ALA B CA 1
ATOM 2066 C C . ALA B 1 119 ? -44.73436 -7.95323 16.44963 1.000 45.39675 601 ALA B C 1
ATOM 2067 O O . ALA B 1 119 ? -44.30636 -9.04939 16.07362 1.000 39.57851 601 ALA B O 1
ATOM 2069 N N . LYS B 1 120 ? -43.97222 -7.08525 17.10955 1.000 38.99869 602 LYS B N 1
ATOM 2070 C CA . LYS B 1 120 ? -42.57950 -7.37420 17.42139 1.000 36.28942 602 LYS B CA 1
ATOM 2071 C C . LYS B 1 120 ? -42.39297 -7.99800 18.79969 1.000 42.47345 602 LYS B C 1
ATOM 2072 O O . LYS B 1 120 ? -41.25870 -8.31987 19.17151 1.000 50.36281 602 LYS B O 1
ATOM 2078 N N . GLY B 1 121 ? -43.46522 -8.16092 19.56763 1.000 42.44934 603 GLY B N 1
ATOM 2079 C CA . GLY B 1 121 ? -43.37190 -8.80301 20.86664 1.000 43.43346 603 GLY B CA 1
ATOM 2080 C C . GLY B 1 121 ? -42.81714 -7.91927 21.96121 1.000 49.75430 603 GLY B C 1
ATOM 2081 O O . GLY B 1 121 ? -42.14148 -8.41497 22.87413 1.000 57.00984 603 GLY B O 1
ATOM 2082 N N . LYS B 1 122 ? -43.12168 -6.62263 21.92250 1.000 41.10719 604 LYS B N 1
ATOM 2083 C CA . LYS B 1 122 ? -42.58970 -5.64624 22.87440 1.000 37.45890 604 LYS B CA 1
ATOM 2084 C C . LYS B 1 122 ? -43.65646 -5.34842 23.92607 1.000 43.08743 604 LYS B C 1
ATOM 2085 O O . LYS B 1 122 ? -44.53440 -4.50361 23.72746 1.000 35.66173 604 LYS B O 1
ATOM 2091 N N . TYR B 1 123 ? -43.58652 -6.07968 25.04781 1.000 36.40210 605 TYR B N 1
ATOM 2092 C CA . TYR B 1 123 ? -44.58470 -5.94754 26.11049 1.000 41.08618 605 TYR B CA 1
ATOM 2093 C C . TYR B 1 123 ? -44.54383 -4.56673 26.76297 1.000 31.45234 605 TYR B C 1
ATOM 2094 O O . TYR B 1 123 ? -45.58659 -3.95034 26.99335 1.000 31.42246 605 TYR B O 1
ATOM 2103 N N . GLU B 1 124 ? -43.35345 -4.09829 27.14112 1.000 36.37384 606 GLU B N 1
ATOM 2104 C CA . GLU B 1 124 ? -43.24886 -2.79820 27.80171 1.000 35.24233 606 GLU B CA 1
ATOM 2105 C C . GLU B 1 124 ? -43.65844 -1.65334 26.88581 1.000 37.63153 606 GLU B C 1
ATOM 2106 O O . GLU B 1 124 ? -44.33700 -0.71625 27.32289 1.000 33.61828 606 GLU B O 1
ATOM 2112 N N . ILE B 1 125 ? -43.28314 -1.72168 25.60742 1.000 37.45748 607 ILE B N 1
ATOM 2113 C CA . ILE B 1 125 ? -43.71027 -0.69367 24.66299 1.000 31.10466 607 ILE B CA 1
ATOM 2114 C C . ILE B 1 125 ? -45.22917 -0.67649 24.55289 1.000 35.15418 607 ILE B C 1
ATOM 2115 O O . ILE B 1 125 ? -45.85590 0.39382 24.55638 1.000 25.39144 607 ILE B O 1
ATOM 2120 N N . CYS B 1 126 ? -45.84870 -1.85950 24.46611 1.000 31.51331 608 CYS B N 1
ATOM 2121 C CA . CYS B 1 126 ? -47.30459 -1.91891 24.41566 1.000 28.81154 608 CYS B CA 1
ATOM 2122 C C . CYS B 1 126 ? -47.92493 -1.25128 25.62942 1.000 30.67123 608 CYS B C 1
ATOM 2123 O O . CYS B 1 126 ? -48.84961 -0.44077 25.49615 1.000 32.88961 608 CYS B O 1
ATOM 2126 N N . LYS B 1 127 ? -47.42701 -1.57970 26.82599 1.000 34.40449 609 LYS B N 1
ATOM 2127 C CA . LYS B 1 127 ? -47.99227 -1.01242 28.04666 1.000 31.77722 609 LYS B CA 1
ATOM 2128 C C . LYS B 1 127 ? -47.78047 0.49601 28.09984 1.000 27.00026 609 LYS B C 1
ATOM 2129 O O . LYS B 1 127 ? -48.68461 1.24957 28.48528 1.000 34.70356 609 LYS B O 1
ATOM 2135 N N . LEU B 1 128 ? -46.59466 0.95487 27.70553 1.000 18.03138 610 LEU B N 1
ATOM 2136 C CA . LEU B 1 128 ? -46.32272 2.38881 27.65192 1.000 23.39864 610 LEU B CA 1
ATOM 2137 C C . LEU B 1 128 ? -47.31985 3.11465 26.75181 1.000 30.16451 610 LEU B C 1
ATOM 2138 O O . LEU B 1 128 ? -47.90192 4.13669 27.14243 1.000 31.05466 610 LEU B O 1
ATOM 2143 N N . LEU B 1 129 ? -47.54490 2.58327 25.54571 1.000 30.13761 611 LEU B N 1
ATOM 2144 C CA . LEU B 1 129 ? -48.44593 3.22905 24.59617 1.000 25.11886 611 LEU B CA 1
ATOM 2145 C C . LEU B 1 129 ? -49.87325 3.25907 25.12140 1.000 29.72024 611 LEU B C 1
ATOM 2146 O O . LEU B 1 129 ? -50.58033 4.26372 24.96526 1.000 32.19386 611 LEU B O 1
ATOM 2151 N N . LEU B 1 130 ? -50.31819 2.16317 25.73957 1.000 25.87189 612 LEU B N 1
ATOM 2152 C CA . LEU B 1 130 ? -51.66122 2.13262 26.30619 1.000 31.26324 612 LEU B CA 1
ATOM 2153 C C . LEU B 1 130 ? -51.81380 3.17386 27.41205 1.000 34.34210 612 LEU B C 1
ATOM 2154 O O . LEU B 1 130 ? -52.84894 3.84530 27.50813 1.000 32.83521 612 LEU B O 1
ATOM 2159 N N . GLN B 1 131 ? -50.77303 3.35441 28.22807 1.000 29.97598 613 GLN B N 1
ATOM 2160 C CA . GLN B 1 131 ? -50.81879 4.33416 29.30566 1.000 33.68541 613 GLN B CA 1
ATOM 2161 C C . GLN B 1 131 ? -50.83974 5.77120 28.79964 1.000 27.84238 613 GLN B C 1
ATOM 2162 O O . GLN B 1 131 ? -51.19249 6.67355 29.56469 1.000 32.44343 613 GLN B O 1
ATOM 2168 N N . HIS B 1 132 ? -50.48940 6.01035 27.53445 1.000 36.61877 614 HIS B N 1
ATOM 2169 C CA . HIS B 1 132 ? -50.54162 7.34780 26.94754 1.000 32.31138 614 HIS B CA 1
ATOM 2170 C C . HIS B 1 132 ? -51.64233 7.49181 25.89535 1.000 28.43844 614 HIS B C 1
ATOM 2171 O O . HIS B 1 132 ? -51.56999 8.37448 25.03392 1.000 35.11186 614 HIS B O 1
ATOM 2178 N N . GLY B 1 133 ? -52.65900 6.64205 25.94898 1.000 28.34806 615 GLY B N 1
ATOM 2179 C CA . GLY B 1 133 ? -53.85705 6.83031 25.16541 1.000 26.82130 615 GLY B CA 1
ATOM 2180 C C . GLY B 1 133 ? -53.94060 6.03654 23.88622 1.000 31.53488 615 GLY B C 1
ATOM 2181 O O . GLY B 1 133 ? -54.85214 6.28902 23.09166 1.000 29.99745 615 GLY B O 1
ATOM 2182 N N . ALA B 1 134 ? -53.04575 5.07070 23.66897 1.000 24.22339 616 ALA B N 1
ATOM 2183 C CA . ALA B 1 134 ? -53.12848 4.26709 22.45720 1.000 30.83446 616 ALA B CA 1
ATOM 2184 C C . ALA B 1 134 ? -54.42398 3.47101 22.46407 1.000 31.47604 616 ALA B C 1
ATOM 2185 O O . ALA B 1 134 ? -54.84536 2.93766 23.49726 1.000 27.49030 616 ALA B O 1
ATOM 2187 N N . ASP B 1 135 ? -55.04779 3.38884 21.29391 1.000 27.51050 617 ASP B N 1
ATOM 2188 C CA . ASP B 1 135 ? -56.35390 2.77022 21.13950 1.000 34.59655 617 ASP B CA 1
ATOM 2189 C C . ASP B 1 135 ? -56.16862 1.33134 20.67961 1.000 29.50481 617 ASP B C 1
ATOM 2190 O O . ASP B 1 135 ? -55.80057 1.10884 19.51953 1.000 29.79643 617 ASP B O 1
ATOM 2195 N N . PRO B 1 136 ? -56.42093 0.33096 21.53184 1.000 30.85295 618 PRO B N 1
ATOM 2196 C CA . PRO B 1 136 ? -56.19388 -1.06846 21.13609 1.000 28.97113 618 PRO B CA 1
ATOM 2197 C C . PRO B 1 136 ? -57.21306 -1.61068 2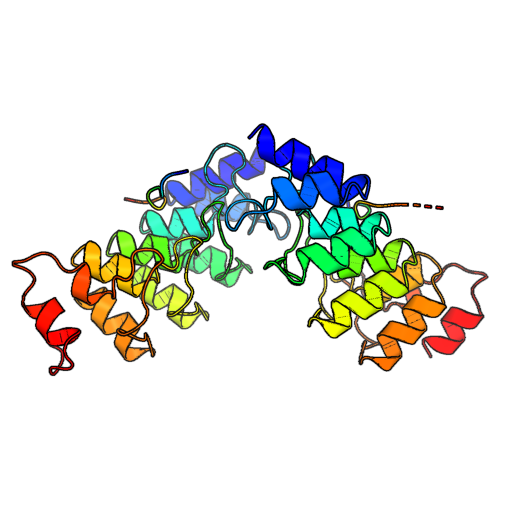0.14395 1.000 32.26870 618 PRO B C 1
ATOM 2198 O O . PRO B 1 136 ? -57.07909 -2.76370 19.72375 1.000 37.01990 618 PRO B O 1
ATOM 2202 N N . THR B 1 137 ? -58.24175 -0.84598 19.77886 1.000 30.57448 619 THR B N 1
ATOM 2203 C CA . THR B 1 137 ? -59.27350 -1.31998 18.86931 1.000 29.47833 619 THR B CA 1
ATOM 2204 C C . THR B 1 137 ? -59.07851 -0.82586 17.44597 1.000 38.56681 619 THR B C 1
ATOM 2205 O O . THR B 1 137 ? -59.89816 -1.14655 16.58044 1.000 34.00113 619 THR B O 1
ATOM 2209 N N . LYS B 1 138 ? -58.02378 -0.05969 17.17892 1.000 28.86227 620 LYS B N 1
ATOM 2210 C CA . LYS B 1 138 ? -57.81855 0.45700 15.83559 1.000 33.04185 620 LYS B CA 1
ATOM 2211 C C . LYS B 1 138 ? -57.38585 -0.67134 14.91108 1.000 37.32739 620 LYS B C 1
ATOM 2212 O O . LYS B 1 138 ? -56.46629 -1.43368 15.23148 1.000 26.71272 620 LYS B O 1
ATOM 2218 N N . LYS B 1 139 ? -58.05014 -0.77035 13.75880 1.000 39.60578 621 LYS B N 1
ATOM 2219 C CA . LYS B 1 139 ? -57.79758 -1.81791 12.77672 1.000 36.19747 621 LYS B CA 1
ATOM 2220 C C . LYS B 1 139 ? -56.95232 -1.27236 11.63419 1.000 30.55899 621 LYS B C 1
ATOM 2221 O O . LYS B 1 139 ? -57.13225 -0.12909 11.20848 1.000 37.14423 621 LYS B O 1
ATOM 2227 N N . ASN B 1 140 ? -56.02307 -2.08725 11.14319 1.000 33.95658 622 ASN B N 1
ATOM 2228 C CA . ASN B 1 140 ? -55.22231 -1.69491 9.99057 1.000 28.08156 622 ASN B CA 1
ATOM 2229 C C . ASN B 1 140 ? -55.98866 -2.03400 8.70868 1.000 31.91380 622 ASN B C 1
ATOM 2230 O O . ASN B 1 140 ? -57.18655 -2.33453 8.72984 1.000 37.66183 622 ASN B O 1
ATOM 2235 N N . ARG B 1 141 ? -55.30256 -1.98123 7.56501 1.000 36.57873 623 ARG B N 1
ATOM 2236 C CA . ARG B 1 141 ? -55.98065 -2.20809 6.29197 1.000 41.12405 623 ARG B CA 1
ATOM 2237 C C . ARG B 1 141 ? -56.54527 -3.61655 6.17988 1.000 39.26073 623 ARG B C 1
ATOM 2238 O O . ARG B 1 141 ? -57.56899 -3.82159 5.51850 1.000 37.57292 623 ARG B O 1
ATOM 2246 N N . ASP B 1 142 ? -55.91302 -4.59013 6.82113 1.000 40.91863 624 ASP B N 1
ATOM 2247 C CA . ASP B 1 142 ? -56.38447 -5.96771 6.78856 1.000 39.69950 624 ASP B CA 1
ATOM 2248 C C . ASP B 1 142 ? -57.46629 -6.24749 7.81976 1.000 44.62720 624 ASP B C 1
ATOM 2249 O O . ASP B 1 142 ? -57.83781 -7.41383 8.00380 1.000 41.78941 624 ASP B O 1
ATOM 2254 N N . GLY B 1 143 ? -57.97964 -5.21515 8.49032 1.000 31.82678 625 GLY B N 1
ATOM 2255 C CA . GLY B 1 143 ? -58.97482 -5.43026 9.51534 1.000 32.58839 625 GLY B CA 1
ATOM 2256 C C . GLY B 1 143 ? -58.42562 -5.93711 10.82763 1.000 31.24904 625 GLY B C 1
ATOM 2257 O O . GLY B 1 143 ? -59.20578 -6.37974 11.67896 1.000 41.24955 625 GLY B O 1
ATOM 2258 N N . ASN B 1 144 ? -57.11270 -5.87732 11.02871 1.000 27.95691 626 ASN B N 1
ATOM 2259 C CA . ASN B 1 144 ? -56.47866 -6.42100 12.22358 1.000 30.75173 626 ASN B CA 1
ATOM 2260 C C . ASN B 1 144 ? -56.22003 -5.33916 13.26236 1.000 26.24481 626 ASN B C 1
ATOM 2261 O O . ASN B 1 144 ? -55.61452 -4.30348 12.96077 1.000 26.98411 626 ASN B O 1
ATOM 2266 N N . THR B 1 145 ? -56.64368 -5.60378 14.48868 1.000 35.02839 627 THR B N 1
ATOM 2267 C CA . THR B 1 145 ? -56.21851 -4.82608 15.63577 1.000 28.82984 627 THR B CA 1
ATOM 2268 C C . THR B 1 145 ? -54.80552 -5.24636 16.00877 1.000 26.40388 627 THR B C 1
ATOM 2269 O O . THR B 1 145 ? -54.28523 -6.23334 15.48449 1.000 30.79912 627 THR B O 1
ATOM 2273 N N . PRO B 1 146 ? -54.13703 -4.49683 16.88891 1.000 27.46529 628 PRO B N 1
ATOM 2274 C CA . PRO B 1 146 ? -52.84659 -4.97576 17.40921 1.000 32.31300 628 PRO B CA 1
ATOM 2275 C C . PRO B 1 146 ? -52.92700 -6.34768 18.05921 1.000 38.64976 628 PRO B C 1
ATOM 2276 O O . PRO B 1 146 ? -51.94609 -7.10542 18.01256 1.000 40.86365 628 PRO B O 1
ATOM 2280 N N . LEU B 1 147 ? -54.06534 -6.69155 18.66802 1.000 31.34467 629 LEU B N 1
ATOM 2281 C CA . LEU B 1 147 ? -54.20343 -8.01077 19.27980 1.000 33.19302 629 LEU B CA 1
ATOM 2282 C C . LEU B 1 147 ? -54.00908 -9.11804 18.25061 1.000 41.16710 629 LEU B C 1
ATOM 2283 O O . LEU B 1 147 ? -53.41919 -10.16250 18.55244 1.000 40.36904 629 LEU B O 1
ATOM 2288 N N . ASP B 1 148 ? -54.48299 -8.89449 17.02361 1.000 37.24394 630 ASP B N 1
ATOM 2289 C CA . ASP B 1 148 ? -54.36948 -9.86976 15.94339 1.000 37.65944 630 ASP B CA 1
ATOM 2290 C C . ASP B 1 148 ? -52.94253 -10.06946 15.44818 1.000 39.95833 630 ASP B C 1
ATOM 2291 O O . ASP B 1 148 ? -52.66113 -11.09212 14.81286 1.000 39.93218 630 ASP B O 1
ATOM 2296 N N . LEU B 1 149 ? -52.04484 -9.11965 15.69118 1.000 35.62551 631 LEU B N 1
ATOM 2297 C CA . LEU B 1 149 ? -50.68336 -9.23265 15.18882 1.000 38.96239 631 LEU B CA 1
ATOM 2298 C C . LEU B 1 149 ? -49.73270 -9.87405 16.18410 1.000 35.82062 631 LEU B C 1
ATOM 2299 O O . LEU B 1 149 ? -48.57225 -10.11425 15.83693 1.000 42.06078 631 LEU B O 1
ATOM 2304 N N . VAL B 1 150 ? -50.19461 -10.15820 17.40172 1.000 38.52152 632 VAL B N 1
ATOM 2305 C CA . VAL B 1 150 ? -49.32001 -10.69665 18.43757 1.000 45.32403 632 VAL B CA 1
ATOM 2306 C C . VAL B 1 150 ? -48.87673 -12.09988 18.05706 1.000 42.76819 632 VAL B C 1
ATOM 2307 O O . VAL B 1 150 ? -49.69903 -12.95642 17.70308 1.000 56.64226 632 VAL B O 1
ATOM 2311 N N . LYS B 1 151 ? -47.57363 -12.34652 18.14944 1.000 62.41073 633 LYS B N 1
ATOM 2312 C CA . LYS B 1 151 ? -47.04730 -13.67943 17.89463 1.000 71.08277 633 LYS B CA 1
ATOM 2313 C C . LYS B 1 151 ? -47.60240 -14.66612 18.91576 1.000 78.81182 633 LYS B C 1
ATOM 2314 O O . LYS B 1 151 ? -47.77114 -14.34114 20.09549 1.000 80.41836 633 LYS B O 1
ATOM 2320 N N . ASP B 1 152 ? -47.90123 -15.87521 18.45041 1.000 79.39917 634 ASP B N 1
ATOM 2321 C CA . ASP B 1 152 ? -48.28893 -16.94066 19.36247 1.000 75.87475 634 ASP B CA 1
ATOM 2322 C C . ASP B 1 152 ? -47.18004 -17.18716 20.37535 1.000 80.12004 634 ASP B C 1
ATOM 2323 O O . ASP B 1 152 ? -45.99223 -17.18396 20.03726 1.000 77.83089 634 ASP B O 1
ATOM 2325 N N . GLY B 1 153 ? -47.57562 -17.35748 21.63508 1.000 82.57058 635 GLY B N 1
ATOM 2326 C CA . GLY B 1 153 ? -46.65186 -17.54770 22.72614 1.000 73.01610 635 GLY B CA 1
ATOM 2327 C C . GLY B 1 153 ? -46.45796 -16.33206 23.60808 1.000 88.52751 635 GLY B C 1
ATOM 2328 O O . GLY B 1 153 ? -46.05422 -16.48540 24.76873 1.000 83.91921 635 GLY B O 1
ATOM 2329 N N . ASP B 1 154 ? -46.73750 -15.13282 23.09304 1.000 84.85239 636 ASP B N 1
ATOM 2330 C CA . ASP B 1 154 ? -46.72054 -13.91324 23.90280 1.000 75.23067 636 ASP B CA 1
ATOM 2331 C C . ASP B 1 154 ? -48.10616 -13.70726 24.51870 1.000 72.28911 636 ASP B C 1
ATOM 2332 O O . ASP B 1 154 ? -48.85869 -12.79264 24.17807 1.000 69.41169 636 ASP B O 1
ATOM 2334 N N . THR B 1 155 ? -48.43946 -14.60762 25.44750 1.000 73.69780 637 THR B N 1
ATOM 2335 C CA . THR B 1 155 ? -49.77855 -14.61147 26.02567 1.000 67.78881 637 THR B CA 1
ATOM 2336 C C . THR B 1 155 ? -49.98779 -13.42233 26.95965 1.000 59.26401 637 THR B C 1
ATOM 2337 O O . THR B 1 155 ? -51.12745 -12.99155 27.16636 1.000 49.82103 637 THR B O 1
ATOM 2341 N N . ASP B 1 156 ? -48.90976 -12.88338 27.53636 1.000 55.84348 638 ASP B N 1
ATOM 2342 C CA . ASP B 1 156 ? -49.04585 -11.72009 28.40683 1.000 62.73471 638 ASP B CA 1
ATOM 2343 C C . ASP B 1 156 ? -49.37490 -10.45550 27.61596 1.000 59.34477 638 ASP B C 1
ATOM 2344 O O . ASP B 1 156 ? -50.09912 -9.58333 28.11805 1.000 44.81251 638 ASP B O 1
ATOM 2349 N N . ILE B 1 157 ? -48.87423 -10.34504 26.37836 1.000 46.26397 639 ILE B N 1
ATOM 2350 C CA . ILE B 1 157 ? -49.21392 -9.19687 25.54120 1.000 40.54696 639 ILE B CA 1
ATOM 2351 C C . ILE B 1 157 ? -50.67759 -9.26978 25.12455 1.000 44.06097 639 ILE B C 1
ATOM 2352 O O . ILE B 1 157 ? -51.37635 -8.25039 25.07470 1.000 38.14631 639 ILE B O 1
ATOM 2357 N N . GLN B 1 158 ? -51.16235 -10.48003 24.82408 1.000 40.01494 640 GLN B N 1
ATOM 2358 C CA . GLN B 1 158 ? -52.56636 -10.66818 24.47166 1.000 46.20871 640 GLN B CA 1
ATOM 2359 C C . GLN B 1 158 ? -53.48734 -10.26985 25.62319 1.000 40.10216 640 GLN B C 1
ATOM 2360 O O . GLN B 1 158 ? -54.52523 -9.62971 25.40760 1.000 47.51122 640 GLN B O 1
ATOM 2366 N N . ASP B 1 159 ? -53.12436 -10.64127 26.85557 1.000 47.22460 641 ASP B N 1
ATOM 2367 C CA . ASP B 1 159 ? -53.93078 -10.26771 28.01935 1.000 43.84860 641 ASP B CA 1
ATOM 2368 C C . ASP B 1 159 ? -53.88115 -8.76663 28.27557 1.000 42.34926 641 ASP B C 1
ATOM 2369 O O . ASP B 1 159 ? -54.87903 -8.16917 28.69914 1.000 37.27107 641 ASP B O 1
ATOM 2374 N N . LEU B 1 160 ? -52.71822 -8.14926 28.05653 1.000 46.92727 642 LEU B N 1
ATOM 2375 C CA . LEU B 1 160 ? -52.59203 -6.70314 28.21152 1.000 42.86023 642 LEU B CA 1
ATOM 2376 C C . LEU B 1 160 ? -53.46288 -5.96226 27.20253 1.000 46.55529 642 LEU B C 1
ATOM 2377 O O . LEU B 1 160 ? -54.17242 -5.01477 27.55591 1.000 44.00961 642 LEU B O 1
ATOM 2382 N N . LEU B 1 161 ? -53.41785 -6.37764 25.93453 1.000 45.85179 643 LEU B N 1
ATOM 2383 C CA . LEU B 1 161 ? -54.23104 -5.76813 24.87890 1.000 47.43860 643 LEU B CA 1
ATOM 2384 C C . LEU B 1 161 ? -55.72488 -6.13040 24.96991 1.000 52.03220 643 LEU B C 1
ATOM 2385 O O . LEU B 1 161 ? -56.45458 -5.83378 24.01007 1.000 57.97752 643 LEU B O 1
ATOM 2390 N N . ARG B 1 162 ? -56.20400 -6.75184 26.04420 1.000 61.77929 644 ARG B N 1
ATOM 2391 C CA . ARG B 1 162 ? -57.61971 -7.08909 26.17365 1.000 61.14465 644 ARG B CA 1
ATOM 2392 C C . ARG B 1 162 ? -58.18733 -6.50688 27.46353 1.000 53.25272 644 ARG B C 1
ATOM 2393 O O . ARG B 1 162 ? -57.45822 -5.89803 28.25340 1.000 62.90185 644 ARG B O 1
ATOM 2401 N N . THR C 2 4 ? -27.67938 26.88573 2.51237 1.000 70.46453 946 THR C N 1
ATOM 2402 C CA . THR C 2 4 ? -27.43537 27.56460 1.24472 1.000 83.24743 946 THR C CA 1
ATOM 2403 C C . THR C 2 4 ? -28.35517 28.77781 1.08591 1.000 85.94804 946 THR C C 1
ATOM 2404 O O . THR C 2 4 ? -28.77271 29.38644 2.07538 1.000 68.36554 946 THR C O 1
ATOM 2406 N N . GLN C 2 5 ? -28.65997 29.13012 -0.16092 1.000 79.46472 947 GLN C N 1
ATOM 2407 C CA . GLN C 2 5 ? -29.58024 30.21597 -0.46232 1.000 71.89184 947 GLN C CA 1
ATOM 2408 C C . GLN C 2 5 ? -30.97246 29.65495 -0.72635 1.000 67.49927 947 GLN C C 1
ATOM 2409 O O . GLN C 2 5 ? -31.13310 28.48997 -1.10303 1.000 63.15311 947 GLN C O 1
ATOM 2411 N N . ARG C 2 6 ? -31.98213 30.49071 -0.49780 1.000 67.85871 948 ARG C N 1
ATOM 2412 C CA . ARG C 2 6 ? -33.35930 30.07649 -0.72557 1.000 59.14269 948 ARG C CA 1
ATOM 2413 C C . ARG C 2 6 ? -33.67772 30.05394 -2.21583 1.000 62.19936 948 ARG C C 1
ATOM 2414 O O . ARG C 2 6 ? -33.51200 31.05935 -2.91248 1.000 50.76334 948 ARG C O 1
ATOM 2422 N N . GLY C 2 7 ? -34.35434 28.99323 -2.65327 1.000 47.52708 949 GLY C N 1
ATOM 2423 C CA . GLY C 2 7 ? -34.72400 28.83806 -4.04247 1.000 53.56595 949 GLY C CA 1
ATOM 2424 C C . GLY C 2 7 ? -36.12083 29.35894 -4.32597 1.000 59.99835 949 GLY C C 1
ATOM 2425 O O . GLY C 2 7 ? -36.74679 30.04311 -3.51343 1.000 56.62237 949 GLY C O 1
ATOM 2426 N N . GLU C 2 8 ? -36.61907 29.00536 -5.50330 1.000 60.94919 950 GLU C N 1
ATOM 2427 C CA . GLU C 2 8 ? -37.95767 29.38927 -5.91493 1.000 53.26406 950 GLU C CA 1
ATOM 2428 C C . GLU C 2 8 ? -38.88501 28.17303 -5.91523 1.000 45.46579 950 GLU C C 1
ATOM 2429 O O . GLU C 2 8 ? -38.42893 27.03471 -6.07709 1.000 44.77130 950 GLU C O 1
ATOM 2432 N N . PRO C 2 9 ? -40.18372 28.36897 -5.69330 1.000 49.97655 951 PRO C N 1
ATOM 2433 C CA . PRO C 2 9 ? -41.10217 27.22834 -5.71136 1.000 44.32737 951 PRO C CA 1
ATOM 2434 C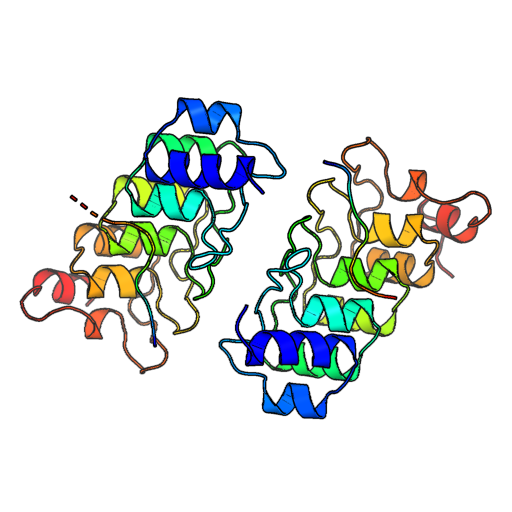 C . PRO C 2 9 ? -41.24631 26.67792 -7.11916 1.000 44.16993 951 PRO C C 1
ATOM 2435 O O . PRO C 2 9 ? -41.10233 27.39407 -8.11293 1.000 42.63165 951 PRO C O 1
ATOM 2439 N N . GLU C 2 10 ? -41.54884 25.38832 -7.19429 1.000 41.36419 952 GLU C N 1
ATOM 2440 C CA . GLU C 2 10 ? -41.89991 24.78870 -8.47342 1.000 35.63398 952 GLU C CA 1
ATOM 2441 C C . GLU C 2 10 ? -43.20341 25.39967 -8.97738 1.000 35.12277 952 GLU C C 1
ATOM 2442 O O . GLU C 2 10 ? -44.18078 25.49547 -8.22690 1.000 42.17859 952 GLU C O 1
ATOM 2448 N N . GLY C 2 11 ? -43.22539 25.81231 -10.23952 1.000 33.33284 953 GLY C N 1
ATOM 2449 C CA . GLY C 2 11 ? -44.43351 26.35472 -10.82860 1.000 38.17194 953 GLY C CA 1
ATOM 2450 C C . GLY C 2 11 ? -44.13776 27.34828 -11.93757 1.000 36.49476 953 GLY C C 1
ATOM 2451 O O . GLY C 2 11 ? -42.99845 27.53267 -12.35713 1.000 37.07098 953 GLY C O 1
ATOM 2452 N N . GLY C 2 12 ? -45.21002 27.95750 -12.42710 1.000 34.27517 954 GLY C N 1
ATOM 2453 C CA . GLY C 2 12 ? -45.12772 28.94133 -13.48487 1.000 35.56291 954 GLY C CA 1
ATOM 2454 C C . GLY C 2 12 ? -46.42454 29.69810 -13.64945 1.000 36.67682 954 GLY C C 1
ATOM 2455 O O . GLY C 2 12 ? -47.49167 29.20656 -13.27850 1.000 40.77373 954 GLY C O 1
ATOM 2466 N N . GLN D 2 5 ? -44.98454 -6.30485 0.60029 1.000 59.39534 947 GLN D N 1
ATOM 2467 C CA . GLN D 2 5 ? -45.07963 -4.90669 0.19374 1.000 58.37069 947 GLN D CA 1
ATOM 2468 C C . GLN D 2 5 ? -44.63149 -4.00425 1.33780 1.000 56.00683 947 GLN D C 1
ATOM 2469 O O . GLN D 2 5 ? -43.79048 -3.12099 1.15914 1.000 53.93483 947 GLN D O 1
ATOM 2471 N N . ARG D 2 6 ? -45.18313 -4.24082 2.52458 1.000 58.46340 948 ARG D N 1
ATOM 2472 C CA . ARG D 2 6 ? -44.81387 -3.44009 3.68404 1.000 57.81744 948 ARG D CA 1
ATOM 2473 C C . ARG D 2 6 ? -43.41384 -3.80144 4.15815 1.000 55.14257 948 ARG D C 1
ATOM 2474 O O . ARG D 2 6 ? -43.08023 -4.98227 4.29715 1.000 68.79688 948 ARG D O 1
ATOM 2482 N N . GLY D 2 7 ? -42.59879 -2.78284 4.43085 1.000 49.12088 949 GLY D N 1
ATOM 2483 C CA . GLY D 2 7 ? -41.23353 -2.98388 4.85891 1.000 47.99335 949 GLY D CA 1
ATOM 2484 C C . GLY D 2 7 ? -41.07761 -2.97341 6.36852 1.000 54.49883 949 GLY D C 1
ATOM 2485 O O . GLY D 2 7 ? -42.03993 -3.06847 7.13454 1.000 57.57774 949 GLY D O 1
ATOM 2486 N N . GLU D 2 8 ? -39.82258 -2.88819 6.79362 1.000 46.69428 950 GLU D N 1
ATOM 2487 C CA . GLU D 2 8 ? -39.50133 -2.78295 8.20038 1.000 44.99563 950 GLU D CA 1
ATOM 2488 C C . GLU D 2 8 ? -38.95851 -1.39233 8.49121 1.000 42.33903 950 GLU D C 1
ATOM 2489 O O . GLU D 2 8 ? -38.33891 -0.77417 7.62227 1.000 40.60198 950 GLU D O 1
ATOM 2492 N N . PRO D 2 9 ? -39.16491 -0.86557 9.69173 1.000 48.02569 951 PRO D N 1
ATOM 2493 C CA . PRO D 2 9 ? -38.61512 0.45629 10.00383 1.000 45.49351 951 PRO D CA 1
ATOM 2494 C C . PRO D 2 9 ? -37.09717 0.41112 10.07522 1.000 48.39958 951 PRO D C 1
ATOM 2495 O O . PRO D 2 9 ? -36.49763 -0.62450 10.36942 1.000 51.93543 951 PRO D O 1
ATOM 2499 N N . GLU D 2 10 ? -36.47604 1.55157 9.79222 1.000 39.43197 952 GLU D N 1
ATOM 2500 C CA . GLU D 2 10 ? -35.03642 1.67683 9.95554 1.000 48.00420 952 GLU D CA 1
ATOM 2501 C C . GLU D 2 10 ? -34.68124 1.58644 11.43757 1.000 55.21892 952 GLU D C 1
ATOM 2502 O O . GLU D 2 10 ? -35.25771 2.29667 12.26835 1.000 52.55586 952 GLU D O 1
ATOM 2508 N N . GLY D 2 11 ? -33.75211 0.70660 11.77363 1.000 54.55822 953 GLY D N 1
ATOM 2509 C CA . GLY D 2 11 ? -33.29957 0.57127 13.14244 1.000 46.16626 953 GLY D CA 1
ATOM 2510 C C . GLY D 2 11 ? -32.91965 -0.86400 13.45052 1.000 53.02666 953 GLY D C 1
ATOM 2511 O O . GLY D 2 11 ? -32.92375 -1.72874 12.57999 1.000 49.16500 953 GLY D O 1
ATOM 2512 N N . GLY D 2 12 ? -32.60309 -1.09990 14.72426 1.000 43.14907 954 GLY D N 1
ATOM 2513 C CA . GLY D 2 12 ? -32.25584 -2.42636 15.19622 1.000 42.47277 954 GLY D CA 1
ATOM 2514 C C . GLY D 2 12 ? -32.22273 -2.55380 16.70993 1.000 53.69438 954 GLY D C 1
ATOM 2515 O O . GLY D 2 12 ? -32.03799 -1.56607 17.42348 1.000 43.05364 954 GLY D O 1
ATOM 2526 N N . GLN D 2 14 ? -30.62787 -4.78096 20.19710 1.000 66.71743 956 GLN D N 1
ATOM 2527 C CA . GLN D 2 14 ? -29.36354 -5.41644 20.57097 1.000 77.89260 956 GLN D CA 1
ATOM 2528 C C . GLN D 2 14 ? -29.32577 -5.72853 22.06238 1.000 72.21086 956 GLN D C 1
ATOM 2529 O O . GLN D 2 14 ? -28.69543 -5.00973 22.83711 1.000 77.72618 956 GLN D O 1
#

GO terms:
  GO:0003950 NAD+ poly-ADP-ribosyltransferase activity (F, IDA)
  GO:0070212 protein poly-ADP-ribosylation (P, IDA)
  GO:0070213 protein auto-ADP-ribosylation (P, IDA)
  GO:1990404 NAD+-protein mono-ADP-ribosyltransferase activity (F, IDA)
  GO:0000209 protein polyubiquitination (P, IDA)
  GO:0090263 positive regulation of canonical Wnt signaling pathway (P, IMP)
  GO:0005515 protein binding (F, IPI)
  GO:0003950 NAD+ poly-ADP-ribosyltransferase activity (F, TAS)
  GO:0005829 cytosol (C, TAS)
  GO:0090263 positive regulation of canonical Wnt signaling pathway (P, TAS)
  GO:0048471 perinuclear region of cytoplasm (C, IDA)
  GO:0000242 pericentriolar material (C, IDA)
  GO:0005634 nucleus (C, IDA)
  GO:0005635 nuclear envelope (C, IDA)
  GO:0005737 cytoplasm (C, IDA)
  GO:0000781 chromosome, telomeric region (C, TAS)
  GO:0032212 positive regulation of telomere maintenance via telomerase (P, TAS)
  GO:1904355 positive regulation of telomere capping (P, IMP)
  GO:1904357 negative regulation of telomere maintenance via telomere lengthening (P, IMP)
  GO:0070198 protein localization to chromosome, telomeric region (P, IMP)

Foldseek 3Di:
DDDLLVVLLVCLLVLVQVSVVVSDDPVRLQFFDPPDQGHHSLLNNLLNLSLVNNVVSLVVDYDQCDQTNFGDGSLLSNLLNLNLSSNVVSVVSPRDQCGATPQSQGSLLNNQLNLRQVSNVSSVVVPHDQCGAGNVRDGSLNNHDPPSVLNNCVSVPHDHD/DVLLVQLLVCLLVLVQVSVVVSDDPVRLQAFDPPDQRHHSLLNNLLNLSLNNNVVSLVRDHDQCDQTNFADGSLLSNLLNQNLSSNVVSVVSPRDQCGATNQSDGSLLNNQLNLRQNSNVVSVVSPHDQCRAGNVRDGSLNNHDPPSVVSNVVSD/DDDDDDPDD/DDDDDPDDD

Radius of gyration: 21.54 Å; Cα contacts (8 Å, |Δi|>4): 641; chains: 4; bounding box: 40×68×47 Å

InterPro domains:
  IPR001660 Sterile alpha motif domain [PF07647] (877-933)
  IPR001660 Sterile alpha motif domain [PS50105] (877-936)
  IPR001660 Sterile alpha motif domain [SM00454] (871-936)
  IPR002110 Ankyrin repeat [PF00023] (124-154)
  IPR002110 Ankyrin repeat [PF00023] (212-242)
  IPR002110 Ankyrin repeat [PF00023] (746-775)
  IPR002110 Ankyrin repeat [PF12796] (28-121)
  IPR002110 Ankyrin repeat [PF12796] (247-305)
  IPR002110 Ankyrin repeat [PF12796] (381-461)
  IPR002110 Ankyrin repeat [PF12796] (556-622)
  IPR002110 Ankyrin repeat [PF12796] (649-742)
  IPR002110 Ankyrin repeat [PF13637] (497-546)
  IPR002110 Ankyrin repeat [PR01415] (124-139)
  IPR002110 Ankyrin repeat [PR01415] (226-240)
  IPR002110 Ankyrin repeat [PS50088] (57-89)
  IPR002110 Ankyrin repeat [PS50088] (90-122)
  IPR002110 Ankyrin repeat [PS50088] (123-155)
  IPR002110 Ankyrin repeat [PS50088] (210-242)
  IPR002110 Ankyrin repeat [PS50088] (243-275)
  IPR002110 Ankyrin repeat [PS50088] (276-308)